Protein AF-A0A3S9Z8Z2-F1 (afdb_monomer_lite)

Secondary structure (DSSP, 8-state):
---PPP---HHHHHHHHHHHHHHHTS-HHHHHHHHHHIIIIIIHHHHHHHTTT---HHHHHHHHHHHHHHHHHHHHHHHTT--GGG--HHHHHHHHHH-GGGHHHHHHHHHHHHHTTSSS------------S-PPPHHHHHHHHHHHHH-TTS-HHHHHHHHHHHHH---HHHHTT--SS-EEE-SS-EEEEETTEEEEEPHHHHHHHHHHHT--

Structure (mmCIF, N/CA/C/O backbone):
data_AF-A0A3S9Z8Z2-F1
#
_entry.id   AF-A0A3S9Z8Z2-F1
#
loop_
_atom_site.group_PDB
_atom_site.id
_atom_site.type_symbol
_atom_site.label_atom_id
_atom_site.label_alt_id
_atom_site.label_comp_id
_atom_site.label_asym_id
_atom_site.label_entity_id
_atom_site.label_seq_id
_atom_site.pdbx_PDB_ins_code
_atom_site.Cartn_x
_atom_site.Cartn_y
_atom_site.Cartn_z
_atom_site.occupancy
_atom_site.B_iso_or_equiv
_atom_site.auth_seq_id
_atom_site.auth_comp_id
_atom_site.auth_asym_id
_atom_site.auth_atom_id
_atom_site.pdbx_PDB_model_num
ATOM 1 N N . MET A 1 1 ? 28.628 30.873 3.544 1.00 34.56 1 MET A N 1
ATOM 2 C CA . MET A 1 1 ? 28.281 29.618 4.247 1.00 34.56 1 MET A CA 1
ATOM 3 C C . MET A 1 1 ? 26.787 29.394 4.070 1.00 34.56 1 MET A C 1
ATOM 5 O O . MET A 1 1 ? 25.991 29.965 4.799 1.00 34.56 1 MET A O 1
ATOM 9 N N . THR A 1 2 ? 26.397 28.685 3.013 1.00 41.44 2 THR A N 1
ATOM 10 C CA . THR A 1 2 ? 24.996 28.356 2.720 1.00 41.44 2 THR A CA 1
ATOM 11 C C . THR A 1 2 ? 24.503 27.341 3.743 1.00 41.44 2 THR A C 1
ATOM 13 O O . THR A 1 2 ? 24.963 26.202 3.752 1.00 41.44 2 THR A O 1
ATOM 16 N N . GLY A 1 3 ? 23.599 27.771 4.625 1.00 44.62 3 GLY A N 1
ATOM 17 C CA . GLY A 1 3 ? 22.872 26.883 5.525 1.00 44.62 3 GLY A CA 1
ATOM 18 C C . GLY A 1 3 ? 22.023 25.928 4.699 1.00 44.62 3 GLY A C 1
ATOM 19 O O . GLY A 1 3 ? 20.945 26.296 4.238 1.00 44.62 3 GLY A O 1
ATOM 20 N N . ALA A 1 4 ? 22.542 24.724 4.463 1.00 47.94 4 ALA A N 1
ATOM 21 C CA . ALA A 1 4 ? 21.764 23.637 3.900 1.00 47.94 4 ALA A CA 1
ATOM 22 C C . ALA A 1 4 ? 20.576 23.404 4.838 1.00 47.94 4 ALA A C 1
ATOM 24 O O . ALA A 1 4 ? 20.769 23.096 6.017 1.00 47.94 4 ALA A O 1
ATOM 25 N N . LEU A 1 5 ? 19.355 23.618 4.335 1.00 51.34 5 LEU A N 1
ATOM 26 C CA . LEU A 1 5 ? 18.146 23.204 5.038 1.00 51.34 5 LEU A CA 1
ATOM 27 C C . LEU A 1 5 ? 18.354 21.740 5.465 1.00 51.34 5 LEU A C 1
ATOM 29 O O . LEU A 1 5 ? 18.754 20.940 4.613 1.00 51.34 5 LEU A O 1
ATOM 33 N N . PRO A 1 6 ? 18.111 21.368 6.736 1.00 52.38 6 PRO A N 1
ATOM 34 C CA . PRO A 1 6 ? 18.144 19.964 7.123 1.00 52.38 6 PRO A CA 1
ATOM 35 C C . PRO A 1 6 ? 17.220 19.189 6.185 1.00 52.38 6 PRO A C 1
ATOM 37 O O . PRO A 1 6 ? 16.159 19.703 5.822 1.00 52.38 6 PRO A O 1
ATOM 40 N N . GLU A 1 7 ? 17.651 17.998 5.764 1.00 55.31 7 GLU A N 1
ATOM 41 C CA . GLU A 1 7 ? 16.960 17.152 4.791 1.00 55.31 7 GLU A CA 1
ATOM 42 C C . GLU A 1 7 ? 15.501 16.951 5.222 1.00 55.31 7 GLU A C 1
ATOM 44 O O . GLU A 1 7 ? 15.158 16.114 6.059 1.00 55.31 7 GLU A O 1
ATOM 49 N N . ARG A 1 8 ? 14.613 17.800 4.705 1.00 57.56 8 ARG A N 1
ATOM 50 C CA . ARG A 1 8 ? 13.206 17.767 5.063 1.00 57.56 8 ARG A CA 1
ATOM 51 C C . ARG A 1 8 ? 12.648 16.566 4.332 1.00 57.56 8 ARG A C 1
ATOM 53 O O . ARG A 1 8 ? 12.496 16.604 3.117 1.00 57.56 8 ARG A O 1
ATOM 60 N N . HIS A 1 9 ? 12.354 15.491 5.057 1.00 72.88 9 HIS A N 1
ATOM 61 C CA . HIS A 1 9 ? 11.717 14.306 4.487 1.00 72.88 9 HIS A CA 1
ATOM 62 C C . HIS A 1 9 ? 10.289 14.654 4.029 1.00 72.88 9 HIS A C 1
ATOM 64 O O . HIS A 1 9 ? 9.307 14.373 4.718 1.00 72.88 9 HIS A O 1
ATOM 70 N N . GLU A 1 10 ? 10.160 15.301 2.867 1.00 82.50 10 GLU A N 1
ATOM 71 C CA . GLU A 1 10 ? 8.911 15.883 2.364 1.00 82.50 10 GLU A CA 1
ATOM 72 C C . GLU A 1 10 ? 7.784 14.855 2.304 1.00 82.50 10 GLU A C 1
ATOM 74 O O . GLU A 1 10 ? 6.639 15.144 2.652 1.00 82.50 10 GLU A O 1
ATOM 79 N N . THR A 1 11 ? 8.120 13.627 1.914 1.00 83.88 11 THR A N 1
ATOM 80 C CA . THR A 1 11 ? 7.194 12.498 1.853 1.00 83.88 11 THR A CA 1
ATOM 81 C C . THR A 1 11 ? 6.562 12.196 3.215 1.00 83.88 11 THR A C 1
ATOM 83 O O . THR A 1 11 ? 5.360 11.936 3.286 1.00 83.88 11 THR A O 1
ATOM 86 N N . PHE A 1 12 ? 7.338 12.285 4.299 1.00 89.25 12 PHE A N 1
ATOM 87 C CA . PHE A 1 12 ? 6.848 12.069 5.660 1.00 89.25 12 PHE A CA 1
ATOM 88 C C . PHE A 1 12 ? 6.011 13.259 6.145 1.00 89.25 12 PHE A C 1
ATOM 90 O O . PHE A 1 12 ? 4.899 13.061 6.626 1.00 89.25 12 PHE A O 1
ATOM 97 N N . ALA A 1 13 ? 6.472 14.492 5.918 1.00 89.19 13 ALA A N 1
ATOM 98 C CA . ALA A 1 13 ? 5.710 15.691 6.280 1.00 89.19 13 ALA A CA 1
ATOM 99 C C . ALA A 1 13 ? 4.331 15.733 5.584 1.00 89.19 13 ALA A C 1
ATOM 101 O O . ALA A 1 13 ? 3.313 16.045 6.202 1.00 89.19 13 ALA A O 1
ATOM 102 N N . ARG A 1 14 ? 4.268 15.340 4.303 1.00 91.12 14 ARG A N 1
ATOM 103 C CA . ARG A 1 14 ? 3.010 15.196 3.546 1.00 91.12 14 ARG A CA 1
ATOM 104 C C . ARG A 1 14 ? 2.128 14.053 4.053 1.00 91.12 14 ARG A C 1
ATOM 106 O O . ARG A 1 14 ? 0.922 14.065 3.806 1.00 91.12 14 ARG A O 1
ATOM 113 N N . LEU A 1 15 ? 2.701 13.027 4.680 1.00 92.94 15 LEU A N 1
ATOM 114 C CA . LEU A 1 15 ? 1.937 11.962 5.329 1.00 92.94 15 LEU A CA 1
ATOM 115 C C . LEU A 1 15 ? 1.322 12.465 6.639 1.00 92.94 15 LEU A C 1
ATOM 117 O O . LEU A 1 15 ? 0.133 12.241 6.840 1.00 92.94 15 LEU A O 1
ATOM 121 N N . GLU A 1 16 ? 2.093 13.160 7.481 1.00 93.19 16 GLU A N 1
ATOM 122 C CA . GLU A 1 16 ? 1.610 13.725 8.750 1.00 93.19 16 GLU A CA 1
ATOM 123 C C . GLU A 1 16 ? 0.468 14.721 8.527 1.00 93.19 16 GLU A C 1
ATOM 125 O O . GLU A 1 16 ? -0.592 14.581 9.138 1.00 93.19 16 GLU A O 1
ATOM 130 N N . LEU A 1 17 ? 0.638 15.669 7.597 1.00 94.69 17 LEU A N 1
ATOM 131 C CA . LEU A 1 17 ? -0.401 16.654 7.284 1.00 94.69 17 LEU A CA 1
ATOM 132 C C . LEU A 1 17 ? -1.685 15.985 6.778 1.00 94.69 17 LEU A C 1
ATOM 134 O O . LEU A 1 17 ? -2.783 16.312 7.222 1.00 94.69 17 LEU A O 1
ATOM 138 N N . TRP A 1 18 ? -1.543 15.016 5.869 1.00 96.56 18 TRP A N 1
ATOM 139 C CA . TRP A 1 18 ? -2.680 14.264 5.347 1.00 96.56 18 TRP A CA 1
ATOM 140 C C . TRP A 1 18 ? -3.388 13.458 6.442 1.00 96.56 18 TRP A C 1
ATOM 142 O O . TRP A 1 18 ? -4.617 13.437 6.478 1.00 96.56 18 TRP A O 1
ATOM 152 N N . ALA A 1 19 ? -2.634 12.795 7.325 1.00 95.62 19 ALA A N 1
ATOM 153 C CA . ALA A 1 19 ? -3.205 11.987 8.396 1.00 95.62 19 ALA A CA 1
ATOM 154 C C . ALA A 1 19 ? -4.001 12.869 9.357 1.00 95.62 19 ALA A C 1
ATOM 156 O O . ALA A 1 19 ? -5.148 12.551 9.645 1.00 95.62 19 ALA A O 1
ATOM 157 N N . ARG A 1 20 ? -3.441 14.013 9.764 1.00 95.75 20 ARG A N 1
ATOM 158 C CA . ARG A 1 20 ? -4.127 14.979 10.625 1.00 95.75 20 ARG A CA 1
ATOM 159 C C . ARG A 1 20 ? -5.456 15.440 10.025 1.00 95.75 20 ARG A C 1
ATOM 161 O O . ARG A 1 20 ? -6.489 15.249 10.654 1.00 95.75 20 ARG A O 1
ATOM 168 N N . ALA A 1 21 ? -5.440 15.940 8.788 1.00 96.56 21 ALA A N 1
ATOM 169 C CA . ALA A 1 21 ? -6.658 16.389 8.111 1.00 96.56 21 ALA A CA 1
ATOM 170 C C . ALA A 1 21 ? -7.692 15.258 7.950 1.00 96.56 21 ALA A C 1
ATOM 172 O O . ALA A 1 21 ? -8.891 15.479 8.077 1.00 96.56 21 ALA A O 1
ATOM 173 N N . THR A 1 22 ? -7.230 14.027 7.698 1.00 96.56 22 THR A N 1
ATOM 174 C CA . THR A 1 22 ? -8.115 12.859 7.582 1.00 96.56 22 THR A CA 1
ATOM 175 C C . THR A 1 22 ? -8.779 12.526 8.918 1.00 96.56 22 THR A C 1
ATOM 177 O O . THR A 1 22 ? -9.970 12.252 8.935 1.00 96.56 22 THR A O 1
ATOM 180 N N . LEU A 1 23 ? -8.032 12.548 10.026 1.00 95.25 23 LEU A N 1
ATOM 181 C CA . LEU A 1 23 ? -8.542 12.218 11.362 1.00 95.25 23 LEU A CA 1
ATOM 182 C C . LEU A 1 23 ? -9.478 13.296 11.923 1.00 95.25 23 LEU A C 1
ATOM 184 O O . LEU A 1 23 ? -10.441 12.958 12.609 1.00 95.25 23 LEU A O 1
ATOM 188 N N . GLU A 1 24 ? -9.208 14.569 11.621 1.00 96.06 2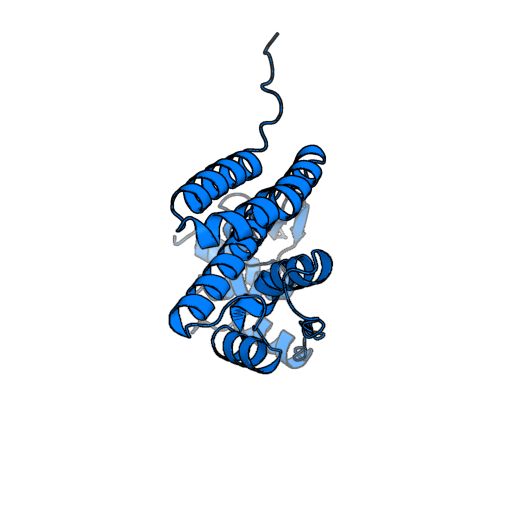4 GLU A N 1
ATOM 189 C CA . GLU A 1 24 ? -10.059 15.709 11.995 1.00 96.06 24 GLU A CA 1
ATOM 190 C C . GLU A 1 24 ? -11.431 15.657 11.299 1.00 96.06 24 GLU A C 1
ATOM 192 O O . GLU A 1 24 ? -12.419 16.122 11.859 1.00 96.06 24 GLU A O 1
ATOM 197 N N . ALA A 1 25 ? -11.513 15.051 10.110 1.00 96.25 25 ALA A N 1
ATOM 198 C CA . ALA A 1 25 ? -12.758 14.900 9.356 1.00 96.25 25 ALA A CA 1
ATOM 199 C C . ALA A 1 25 ? -13.610 13.681 9.769 1.00 96.25 25 ALA A C 1
ATOM 201 O O . ALA A 1 25 ? -14.713 13.508 9.248 1.00 96.25 25 ALA A O 1
ATOM 202 N N . LEU A 1 26 ? -13.114 12.808 10.655 1.00 96.19 26 LEU A N 1
ATOM 203 C CA . LEU A 1 26 ? -13.838 11.601 11.064 1.00 96.19 26 LEU A CA 1
ATOM 204 C C . LEU A 1 26 ? -14.894 11.890 12.139 1.00 96.19 26 LEU A C 1
ATOM 206 O O . LEU A 1 26 ? -14.669 12.729 13.015 1.00 96.19 26 LEU A O 1
ATOM 210 N N . PRO A 1 27 ? -15.996 11.115 12.167 1.00 95.88 27 PRO A N 1
ATOM 211 C CA . PRO A 1 27 ? -16.912 11.108 13.300 1.00 95.88 27 PRO A CA 1
ATOM 212 C C . PRO A 1 27 ? -16.177 10.842 14.629 1.00 95.88 27 PRO A C 1
ATOM 214 O O . PRO A 1 27 ? -15.243 10.028 14.653 1.00 95.88 27 PRO A O 1
ATOM 217 N N . PRO A 1 28 ? -16.591 11.458 15.756 1.00 94.88 28 PRO A N 1
ATOM 218 C CA . PRO A 1 28 ? -15.865 11.358 17.025 1.00 94.88 28 PRO A CA 1
ATOM 219 C C . PRO A 1 28 ? -15.622 9.924 17.513 1.00 94.88 28 PRO A C 1
ATOM 221 O O . PRO A 1 28 ? -14.544 9.623 18.035 1.00 94.88 28 PRO A O 1
ATOM 224 N N . HIS A 1 29 ? -16.591 9.019 17.326 1.00 93.06 29 HIS A N 1
ATOM 225 C CA . HIS A 1 29 ? -16.468 7.621 17.753 1.00 93.06 29 HIS A CA 1
ATOM 226 C C . HIS A 1 29 ? -15.407 6.863 16.951 1.00 93.06 29 HIS A C 1
ATOM 228 O O . HIS A 1 29 ? -14.632 6.107 17.535 1.00 93.06 29 HIS A O 1
ATOM 234 N N . GLN A 1 30 ? -15.299 7.121 15.645 1.00 94.75 30 GLN A N 1
ATOM 235 C CA . GLN A 1 30 ? -14.252 6.539 14.807 1.00 94.75 30 GLN A CA 1
ATOM 236 C C . GLN A 1 30 ? -12.892 7.188 15.071 1.00 94.75 30 GLN A C 1
ATOM 238 O O . GLN A 1 30 ? -11.891 6.487 15.228 1.00 94.75 30 GLN A O 1
ATOM 243 N N . SER A 1 31 ? -12.841 8.520 15.175 1.00 95.12 31 SER A N 1
ATOM 244 C CA . SER A 1 31 ? -11.598 9.264 15.409 1.00 95.12 31 SER A CA 1
ATOM 245 C C . SER A 1 31 ? -10.897 8.813 16.696 1.00 95.12 31 SER A C 1
ATOM 247 O O . SER A 1 31 ? -9.675 8.647 16.714 1.00 95.12 31 SER A O 1
ATOM 249 N N . ARG A 1 32 ? -11.662 8.485 17.747 1.00 94.12 32 ARG A N 1
ATOM 250 C CA . ARG A 1 32 ? -11.138 7.946 19.015 1.00 94.12 32 ARG A CA 1
ATOM 251 C C . ARG A 1 32 ? -10.406 6.606 18.864 1.00 94.12 32 ARG A C 1
ATOM 253 O O . ARG A 1 32 ? -9.546 6.291 19.685 1.00 94.12 32 ARG A O 1
ATOM 260 N N . ILE A 1 33 ? -10.724 5.830 17.830 1.00 94.31 33 ILE A N 1
ATOM 261 C CA . ILE A 1 33 ? -10.123 4.517 17.553 1.00 94.31 33 ILE A CA 1
ATOM 262 C C . ILE A 1 33 ? -8.991 4.650 16.529 1.00 94.31 33 ILE A C 1
ATOM 264 O O . ILE A 1 33 ? -7.906 4.097 16.723 1.00 94.31 33 ILE A O 1
ATOM 268 N N . VAL A 1 34 ? -9.218 5.405 15.449 1.00 96.00 34 VAL A N 1
ATOM 269 C CA . VAL A 1 34 ? -8.252 5.543 14.349 1.00 96.00 34 VAL A CA 1
ATOM 270 C C . VAL A 1 34 ? -7.080 6.441 14.737 1.00 96.00 34 VAL A C 1
ATOM 272 O O . VAL A 1 34 ? -5.958 6.142 14.334 1.00 96.00 34 VAL A O 1
ATOM 275 N N . SER A 1 35 ? -7.277 7.488 15.547 1.00 95.44 35 SER A N 1
ATOM 276 C CA . SER A 1 35 ? -6.191 8.417 15.905 1.00 95.44 35 SER A CA 1
ATOM 277 C C . SER A 1 35 ? -5.048 7.728 16.664 1.00 95.44 35 SER A C 1
ATOM 279 O O . SER A 1 35 ? -3.910 7.806 16.195 1.00 95.44 35 SER A O 1
ATOM 281 N N . PRO A 1 36 ? -5.292 6.940 17.736 1.00 95.00 36 PRO A N 1
ATOM 282 C CA . PRO A 1 36 ? -4.217 6.208 18.412 1.00 95.00 36 PRO A CA 1
ATOM 283 C C . PRO A 1 36 ? -3.511 5.185 17.511 1.00 95.00 36 PRO A C 1
ATOM 285 O O . PRO A 1 36 ? -2.305 4.959 17.644 1.00 95.00 36 PRO A O 1
ATOM 288 N N . PHE A 1 37 ? -4.241 4.557 16.585 1.00 94.94 37 PHE A N 1
ATOM 289 C CA . PHE A 1 37 ? -3.649 3.665 15.589 1.00 94.94 37 PHE A CA 1
ATOM 290 C C . PHE A 1 37 ? -2.738 4.435 14.624 1.00 94.94 37 PHE A C 1
ATOM 292 O O . PHE A 1 37 ? -1.571 4.077 14.446 1.00 94.94 37 PHE A O 1
ATOM 299 N N . ALA A 1 38 ? -3.249 5.510 14.029 1.00 95.25 38 ALA A N 1
ATOM 300 C CA . ALA A 1 38 ? -2.520 6.336 13.082 1.00 95.25 38 ALA A CA 1
ATOM 301 C C . ALA A 1 38 ? -1.258 6.920 13.725 1.00 95.25 38 ALA A C 1
ATOM 303 O O . ALA A 1 38 ? -0.166 6.734 13.195 1.00 95.25 38 ALA A O 1
ATOM 304 N N . GLU A 1 39 ? -1.368 7.543 14.895 1.00 93.62 39 GLU A N 1
ATOM 305 C CA . GLU A 1 39 ? -0.240 8.185 15.568 1.00 93.62 39 GLU A CA 1
ATOM 306 C C . GLU A 1 39 ? 0.820 7.177 16.020 1.00 93.62 39 GLU A C 1
ATOM 308 O O . GLU A 1 39 ? 2.006 7.307 15.701 1.00 93.62 39 GLU A O 1
ATOM 313 N N . TRP A 1 40 ? 0.413 6.154 16.774 1.00 90.75 40 TRP A N 1
ATOM 314 C CA . TRP A 1 40 ? 1.372 5.319 17.497 1.00 90.75 40 TRP A CA 1
ATOM 315 C C . TRP A 1 40 ? 1.870 4.123 16.699 1.00 90.75 40 TRP A C 1
ATOM 317 O O . TRP A 1 40 ? 2.921 3.577 17.041 1.00 90.75 40 TRP A O 1
ATOM 327 N N . HIS A 1 41 ? 1.132 3.697 15.672 1.00 89.25 41 HIS A N 1
ATOM 328 C CA . HIS A 1 41 ? 1.535 2.591 14.809 1.00 89.25 41 HIS A CA 1
ATOM 329 C C . HIS A 1 41 ? 2.049 3.091 13.460 1.00 89.25 41 HIS A C 1
ATOM 331 O O . HIS A 1 41 ? 3.163 2.756 13.072 1.00 89.25 41 HIS A O 1
ATOM 337 N N . VAL A 1 42 ? 1.282 3.927 12.757 1.00 91.62 42 VAL A N 1
ATOM 338 C CA . VAL A 1 42 ? 1.623 4.315 11.381 1.00 91.62 42 VAL A CA 1
ATOM 339 C C . VAL A 1 42 ? 2.648 5.452 11.350 1.00 91.62 42 VAL A C 1
ATOM 341 O O . VAL A 1 42 ? 3.720 5.301 10.763 1.00 91.62 42 VAL A O 1
ATOM 344 N N . ILE A 1 43 ? 2.354 6.580 12.001 1.00 93.25 43 ILE A N 1
ATOM 345 C CA . ILE A 1 43 ? 3.194 7.784 11.980 1.00 93.25 43 ILE A CA 1
ATOM 346 C C . ILE A 1 43 ? 4.493 7.559 12.752 1.00 93.25 43 ILE A C 1
ATOM 348 O O . ILE A 1 43 ? 5.561 7.891 12.241 1.00 93.25 43 ILE A O 1
ATOM 352 N N . LYS A 1 44 ? 4.444 6.925 13.929 1.00 89.75 44 LYS A N 1
ATOM 353 C CA . LYS A 1 44 ? 5.649 6.588 14.703 1.00 89.75 44 LYS A CA 1
ATOM 354 C C . LYS A 1 44 ? 6.647 5.733 13.912 1.00 89.75 44 LYS A C 1
ATOM 356 O O . LYS A 1 44 ? 7.843 6.031 13.905 1.00 89.75 44 LYS A O 1
ATOM 361 N N . ASP A 1 45 ? 6.175 4.693 13.224 1.00 87.44 45 ASP A N 1
ATOM 362 C CA . ASP A 1 45 ? 7.046 3.837 12.412 1.00 87.44 45 ASP A CA 1
ATOM 363 C C . ASP A 1 45 ? 7.514 4.543 11.133 1.00 87.44 45 ASP A C 1
ATOM 365 O O . ASP A 1 45 ? 8.632 4.312 10.667 1.00 87.44 45 ASP A O 1
ATOM 369 N N . ALA A 1 46 ? 6.683 5.416 10.557 1.00 89.44 46 ALA A N 1
ATOM 370 C CA . ALA A 1 46 ? 7.063 6.248 9.422 1.00 89.44 46 ALA A CA 1
ATOM 371 C C . ALA A 1 46 ? 8.171 7.245 9.792 1.00 89.44 46 ALA A C 1
ATOM 373 O O . ALA A 1 46 ? 9.153 7.332 9.058 1.00 89.44 46 ALA A O 1
ATOM 374 N N . ARG A 1 47 ? 8.067 7.903 10.954 1.00 89.69 47 ARG A N 1
ATOM 375 C CA . ARG A 1 47 ? 9.073 8.833 11.485 1.00 89.69 47 ARG A CA 1
ATOM 376 C C . ARG A 1 47 ? 10.427 8.151 11.640 1.00 89.69 47 ARG A C 1
ATOM 378 O O . ARG A 1 47 ? 11.407 8.596 11.057 1.00 89.69 47 ARG A O 1
ATOM 385 N N . ARG A 1 48 ? 10.452 6.986 12.299 1.00 87.69 48 ARG A N 1
ATOM 386 C CA . ARG A 1 48 ? 11.676 6.183 12.468 1.00 87.69 48 ARG A CA 1
ATOM 387 C C . ARG A 1 48 ? 12.321 5.791 11.133 1.00 87.69 48 ARG A C 1
ATOM 389 O O . ARG A 1 48 ? 13.539 5.660 11.044 1.00 87.69 48 ARG A O 1
ATOM 396 N N . ARG A 1 49 ? 11.521 5.522 10.094 1.00 84.56 49 ARG A N 1
ATOM 397 C CA . ARG A 1 49 ? 12.040 5.209 8.750 1.00 84.56 49 ARG A CA 1
ATOM 398 C C . ARG A 1 49 ? 12.545 6.454 8.027 1.00 84.56 49 ARG A C 1
ATOM 400 O O . ARG A 1 49 ? 13.538 6.348 7.313 1.00 84.56 49 ARG A O 1
ATOM 407 N N . ALA A 1 50 ? 11.874 7.589 8.207 1.00 86.19 50 ALA A N 1
ATOM 408 C CA . ALA A 1 50 ? 12.278 8.871 7.646 1.00 86.19 50 ALA A CA 1
ATOM 409 C C . ALA A 1 50 ? 13.641 9.293 8.201 1.00 86.19 50 ALA A C 1
ATOM 411 O O . ALA A 1 50 ? 14.553 9.457 7.409 1.00 86.19 50 ALA A O 1
ATOM 412 N N . GLU A 1 51 ? 13.824 9.268 9.525 1.00 85.69 51 GLU A N 1
ATOM 413 C CA . GLU A 1 51 ? 15.098 9.569 10.212 1.00 85.69 51 GLU A CA 1
ATOM 414 C C . GLU A 1 51 ? 16.293 8.728 9.723 1.00 85.69 51 GLU A C 1
ATOM 416 O O . GLU A 1 51 ? 17.444 9.099 9.919 1.00 85.69 51 GLU A O 1
ATOM 421 N N . ARG A 1 52 ? 16.039 7.576 9.089 1.00 83.69 52 ARG A N 1
ATOM 422 C CA . ARG A 1 52 ? 17.066 6.692 8.511 1.00 83.69 52 ARG A CA 1
ATOM 423 C C . ARG A 1 52 ? 17.258 6.884 7.001 1.00 83.69 52 ARG A C 1
ATOM 425 O O . ARG A 1 52 ? 17.890 6.035 6.377 1.00 83.69 52 ARG A O 1
ATOM 432 N N . GLY A 1 53 ? 16.639 7.899 6.397 1.00 76.44 53 GLY A N 1
ATOM 433 C CA . GLY A 1 53 ? 16.646 8.149 4.951 1.00 76.44 53 GLY A CA 1
ATOM 434 C C . GLY A 1 53 ? 15.850 7.128 4.123 1.00 76.44 53 GLY A C 1
ATOM 435 O O . GLY A 1 53 ? 16.046 7.006 2.920 1.00 76.44 53 GLY A O 1
ATOM 436 N N . ARG A 1 54 ? 14.959 6.337 4.742 1.00 73.50 54 ARG A N 1
ATOM 437 C CA . ARG A 1 54 ? 14.289 5.176 4.110 1.00 73.50 54 ARG A CA 1
ATOM 438 C C . ARG A 1 54 ? 12.781 5.360 3.922 1.00 73.50 54 ARG A C 1
ATOM 440 O O . ARG A 1 54 ? 12.038 4.376 3.880 1.00 73.50 54 ARG A O 1
ATOM 447 N N . HIS A 1 55 ? 12.293 6.599 3.838 1.00 79.88 55 HIS A N 1
ATOM 448 C CA . HIS A 1 55 ? 10.865 6.871 3.653 1.00 79.88 55 HIS A CA 1
ATOM 449 C C . HIS A 1 55 ? 10.519 7.240 2.206 1.00 79.88 55 HIS A C 1
ATOM 451 O O . HIS A 1 55 ? 10.494 8.404 1.814 1.00 79.88 55 HIS A O 1
ATOM 457 N N . THR A 1 56 ? 10.239 6.207 1.413 1.00 84.00 56 THR A N 1
ATOM 458 C CA . THR A 1 56 ? 9.898 6.327 -0.008 1.00 84.00 56 THR A CA 1
ATOM 459 C C . THR A 1 56 ? 8.430 6.709 -0.228 1.00 84.00 56 THR A C 1
ATOM 461 O O . THR A 1 56 ? 7.579 6.523 0.647 1.00 84.00 56 THR A O 1
ATOM 464 N N . LEU A 1 57 ? 8.096 7.170 -1.441 1.00 83.44 57 LEU A N 1
ATOM 465 C CA . LEU A 1 57 ? 6.707 7.427 -1.854 1.00 83.44 57 LEU A CA 1
ATOM 466 C C . LEU A 1 57 ? 5.812 6.186 -1.702 1.00 83.44 57 LEU A C 1
ATOM 468 O O . LEU A 1 57 ? 4.668 6.294 -1.259 1.00 83.44 57 LEU A O 1
ATOM 472 N N . GLY A 1 58 ? 6.345 4.997 -2.008 1.00 82.25 58 GLY A N 1
ATOM 473 C CA . GLY A 1 58 ? 5.642 3.727 -1.816 1.00 82.25 58 GLY A CA 1
ATOM 474 C C . GLY A 1 58 ? 5.323 3.446 -0.344 1.00 82.25 58 GLY A C 1
ATOM 475 O O 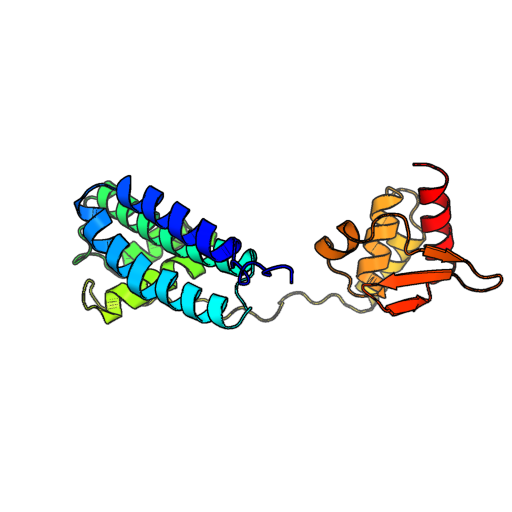. GLY A 1 58 ? 4.211 3.024 -0.027 1.00 82.25 58 GLY A O 1
ATOM 476 N N . ALA A 1 59 ? 6.252 3.752 0.567 1.00 85.88 59 ALA A N 1
ATOM 477 C CA . ALA A 1 59 ? 6.022 3.621 2.004 1.00 85.88 59 ALA A CA 1
ATOM 478 C C . ALA A 1 59 ? 4.944 4.599 2.504 1.00 85.88 59 ALA A C 1
ATOM 480 O O . ALA A 1 59 ? 4.063 4.199 3.264 1.00 85.88 59 ALA A O 1
ATOM 481 N N . ALA A 1 60 ? 4.956 5.855 2.043 1.00 88.94 60 ALA A N 1
ATOM 482 C CA . ALA A 1 60 ? 3.888 6.805 2.360 1.00 88.94 60 ALA A CA 1
ATOM 483 C C . ALA A 1 60 ? 2.529 6.346 1.824 1.00 88.94 60 ALA A C 1
ATOM 485 O O . ALA A 1 60 ? 1.538 6.412 2.549 1.00 88.94 60 ALA A O 1
ATOM 486 N N . LYS A 1 61 ? 2.470 5.830 0.590 1.00 90.69 61 LYS A N 1
ATOM 487 C CA . LYS A 1 61 ? 1.240 5.258 0.029 1.00 90.69 61 LYS A CA 1
ATOM 488 C C . LYS A 1 61 ? 0.711 4.110 0.892 1.00 90.69 61 LYS A C 1
ATOM 490 O O . LYS A 1 61 ? -0.462 4.140 1.252 1.00 90.69 61 LYS A O 1
ATOM 495 N N . ALA A 1 62 ? 1.566 3.160 1.272 1.00 89.19 62 ALA A N 1
ATOM 496 C CA . ALA A 1 62 ? 1.181 2.045 2.135 1.00 89.19 62 ALA A CA 1
ATOM 497 C C . ALA A 1 62 ? 0.655 2.523 3.501 1.00 89.19 62 ALA A C 1
ATOM 499 O O . ALA A 1 62 ? -0.369 2.038 3.974 1.00 89.19 62 ALA A O 1
ATOM 500 N N . ASN A 1 63 ? 1.292 3.531 4.103 1.00 93.06 63 ASN A N 1
ATOM 501 C CA . ASN A 1 63 ? 0.831 4.130 5.357 1.00 93.06 63 ASN A CA 1
ATOM 502 C C . ASN A 1 63 ? -0.555 4.781 5.226 1.00 93.06 63 ASN A C 1
ATOM 504 O O . ASN A 1 63 ? -1.406 4.591 6.095 1.00 93.06 63 ASN A O 1
ATOM 508 N N . ARG A 1 64 ? -0.811 5.508 4.129 1.00 95.94 64 ARG A N 1
ATOM 509 C CA . ARG A 1 64 ? -2.145 6.062 3.841 1.00 95.94 64 ARG A CA 1
ATOM 510 C C . ARG A 1 64 ? -3.177 4.961 3.627 1.00 95.94 64 ARG A C 1
ATOM 512 O O . ARG A 1 64 ? -4.293 5.072 4.124 1.00 95.94 64 ARG A O 1
ATOM 519 N N . ASP A 1 65 ? -2.810 3.907 2.902 1.00 95.19 65 ASP A N 1
ATOM 520 C CA . ASP A 1 65 ? -3.690 2.769 2.642 1.00 95.19 65 ASP A CA 1
ATOM 521 C C . ASP A 1 65 ? -4.045 2.021 3.942 1.00 95.19 65 ASP A C 1
ATOM 523 O O . ASP A 1 65 ? -5.203 1.643 4.097 1.00 95.19 65 ASP A O 1
ATOM 527 N N . ASN A 1 66 ? -3.126 1.904 4.911 1.00 94.81 66 ASN A N 1
ATOM 528 C CA . ASN A 1 66 ? -3.418 1.354 6.245 1.00 94.81 66 ASN A CA 1
ATOM 529 C C . ASN A 1 66 ? -4.472 2.183 6.999 1.00 94.81 66 ASN A C 1
ATOM 531 O O . ASN A 1 66 ? -5.440 1.627 7.512 1.00 94.81 66 ASN A O 1
ATOM 535 N N . ILE A 1 67 ? -4.304 3.511 7.055 1.00 96.81 67 ILE A N 1
ATOM 536 C CA . ILE A 1 67 ? -5.253 4.408 7.741 1.00 96.81 67 ILE A CA 1
ATOM 537 C C . ILE A 1 67 ? -6.620 4.372 7.046 1.00 96.81 67 ILE A C 1
ATOM 539 O O . ILE A 1 67 ? -7.648 4.244 7.703 1.00 96.81 67 ILE A O 1
ATOM 543 N N . ARG A 1 68 ? -6.646 4.408 5.709 1.00 97.25 68 ARG A N 1
ATOM 544 C CA . ARG A 1 68 ? -7.891 4.301 4.933 1.00 97.25 68 ARG A CA 1
ATOM 545 C C . ARG A 1 68 ? -8.596 2.967 5.139 1.00 97.25 68 ARG A C 1
ATOM 547 O O . ARG A 1 68 ? -9.813 2.957 5.253 1.00 97.25 68 ARG A O 1
ATOM 554 N N . ALA A 1 69 ? -7.861 1.856 5.181 1.00 96.06 69 ALA A N 1
ATOM 555 C CA . ALA A 1 69 ? -8.450 0.543 5.419 1.00 96.06 69 ALA A CA 1
ATOM 556 C C . ALA A 1 69 ? -9.097 0.453 6.810 1.00 96.06 69 ALA A C 1
ATOM 558 O O . ALA A 1 69 ? -10.180 -0.107 6.925 1.00 96.06 69 ALA A O 1
ATOM 559 N N . ALA A 1 70 ? -8.481 1.056 7.834 1.00 96.56 70 ALA A N 1
ATOM 560 C CA . ALA A 1 70 ? -9.080 1.158 9.165 1.00 96.56 70 ALA A CA 1
ATOM 561 C C . ALA A 1 70 ? -10.406 1.935 9.137 1.00 96.56 70 ALA A C 1
ATOM 563 O O . ALA A 1 70 ? -11.415 1.444 9.631 1.00 96.56 70 ALA A O 1
ATOM 564 N N . ILE A 1 71 ? -10.420 3.108 8.495 1.00 97.44 71 ILE A N 1
ATOM 565 C CA . ILE A 1 71 ? -11.629 3.936 8.346 1.00 97.44 71 ILE A CA 1
ATOM 566 C C . ILE A 1 71 ? -12.7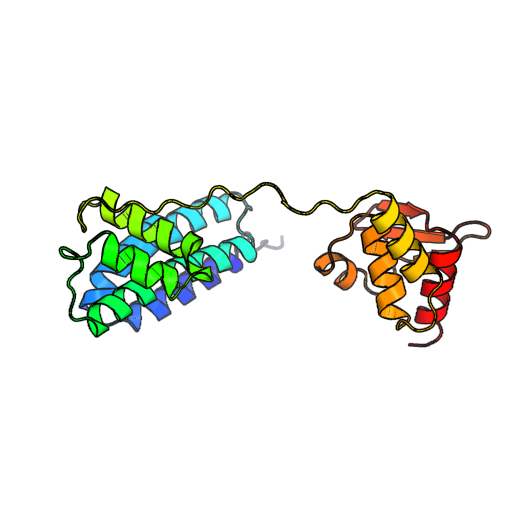23 3.180 7.580 1.00 97.44 71 ILE A C 1
ATOM 568 O O . ILE A 1 71 ? -13.874 3.176 7.995 1.00 97.44 71 ILE A O 1
ATOM 572 N N . LEU A 1 72 ? -12.370 2.506 6.482 1.00 97.19 72 LEU A N 1
ATOM 573 C CA . LEU A 1 72 ? -13.324 1.730 5.684 1.00 97.19 72 LEU A CA 1
ATOM 574 C C . LEU A 1 72 ? -13.941 0.569 6.469 1.00 97.19 72 LEU A C 1
ATOM 576 O O . LEU A 1 72 ? -15.127 0.304 6.303 1.00 97.19 72 LEU A O 1
ATOM 580 N N . LEU A 1 73 ? -13.163 -0.107 7.319 1.00 96.25 73 LEU A N 1
ATOM 581 C CA . LEU A 1 73 ? -13.697 -1.147 8.195 1.00 96.25 73 LEU A CA 1
ATOM 582 C C . LEU A 1 73 ? -14.673 -0.557 9.222 1.00 96.25 73 LEU A C 1
ATOM 584 O O . LEU A 1 73 ? -15.763 -1.088 9.386 1.00 96.25 73 LEU A O 1
ATOM 588 N N . LEU A 1 74 ? -14.325 0.560 9.870 1.00 96.06 74 LEU A N 1
ATOM 589 C CA . LEU A 1 74 ? -15.221 1.204 10.839 1.00 96.06 74 LEU A CA 1
ATOM 590 C C . LEU A 1 74 ? -16.507 1.735 10.189 1.00 96.06 74 LEU A C 1
ATOM 592 O O . LEU A 1 74 ? -17.582 1.566 10.750 1.00 96.06 74 LEU A O 1
ATOM 596 N N . ASN A 1 75 ? -16.421 2.300 8.983 1.00 96.69 75 ASN A N 1
ATOM 597 C CA . ASN A 1 75 ? -17.604 2.698 8.216 1.00 96.69 75 ASN A CA 1
ATOM 598 C C . ASN A 1 75 ? -18.506 1.504 7.897 1.00 96.69 75 ASN A C 1
ATOM 600 O O . ASN A 1 75 ? -19.726 1.624 7.947 1.00 96.69 75 ASN A O 1
ATOM 604 N N . TRP A 1 76 ? -17.916 0.359 7.555 1.00 96.62 76 TRP A N 1
ATOM 605 C CA . TRP A 1 76 ? -18.680 -0.853 7.281 1.00 96.62 76 TRP A CA 1
ATOM 606 C C . TRP A 1 76 ? -19.373 -1.386 8.538 1.00 96.62 76 TRP A C 1
ATOM 608 O O . TRP A 1 76 ? -20.534 -1.779 8.457 1.00 96.62 76 TRP A O 1
ATOM 618 N N . LEU A 1 77 ? -18.706 -1.328 9.697 1.00 95.12 77 LEU A N 1
ATOM 619 C CA . LEU A 1 77 ? -19.317 -1.661 10.986 1.00 95.12 77 LEU A CA 1
ATOM 620 C C . LEU A 1 77 ? -20.516 -0.757 11.287 1.00 95.12 77 LEU A C 1
ATOM 622 O O . LEU A 1 77 ? -21.590 -1.267 11.590 1.00 95.12 77 LEU A O 1
ATOM 626 N N . ASP A 1 78 ? -20.370 0.561 11.111 1.00 95.19 78 ASP A N 1
ATOM 627 C CA . ASP A 1 78 ? -21.469 1.515 11.305 1.00 95.19 78 ASP A CA 1
ATOM 628 C C . ASP A 1 78 ? -22.655 1.212 10.367 1.00 95.19 78 ASP A C 1
ATOM 630 O O . ASP A 1 78 ? -23.810 1.243 10.791 1.00 95.19 78 ASP A O 1
ATOM 634 N N . GLN A 1 79 ? -22.382 0.864 9.103 1.00 95.75 79 GLN A N 1
ATOM 635 C CA . GLN A 1 79 ? -23.410 0.489 8.122 1.00 95.75 79 GLN A CA 1
ATOM 636 C C . GLN A 1 79 ? -24.159 -0.796 8.495 1.00 95.75 79 GLN A C 1
ATOM 638 O O . GLN A 1 79 ? -25.351 -0.901 8.213 1.00 95.75 79 GLN A O 1
ATOM 643 N N . HIS A 1 80 ? -23.478 -1.753 9.128 1.00 94.25 80 HIS A N 1
ATOM 644 C CA . HIS A 1 80 ? -24.063 -3.019 9.582 1.00 94.25 80 HIS A CA 1
ATOM 645 C C . HIS A 1 80 ? -24.560 -2.949 11.034 1.00 94.25 80 HIS A C 1
ATOM 647 O O . HIS A 1 80 ? -24.999 -3.959 11.574 1.00 94.25 80 HIS A O 1
ATOM 653 N N . GLN A 1 81 ? -24.514 -1.763 11.658 1.00 93.81 81 GLN A N 1
ATOM 654 C CA . GLN A 1 81 ? -24.892 -1.531 13.057 1.00 93.81 81 GLN A CA 1
ATOM 655 C C . GLN A 1 81 ? -24.138 -2.435 14.047 1.00 93.81 81 GLN A C 1
ATOM 657 O O . GLN A 1 81 ? -24.652 -2.791 15.107 1.00 93.81 81 GLN A O 1
ATOM 662 N N . LEU A 1 82 ? -22.899 -2.786 13.706 1.00 92.62 82 LEU A N 1
ATOM 663 C CA . LEU A 1 82 ? -22.014 -3.593 14.533 1.00 92.62 82 LEU A CA 1
ATOM 664 C C . LEU A 1 82 ? -21.097 -2.691 15.351 1.00 92.62 82 LEU A C 1
ATOM 666 O O . LEU A 1 82 ? -20.539 -1.713 14.851 1.00 92.62 82 LEU A O 1
ATOM 670 N N . ILE A 1 83 ? -20.883 -3.051 16.614 1.00 89.94 83 ILE A N 1
ATOM 671 C CA . ILE A 1 83 ? -19.842 -2.424 17.427 1.00 89.94 83 ILE A CA 1
ATOM 672 C C . ILE A 1 83 ? -18.549 -3.224 17.329 1.00 89.94 83 ILE A C 1
ATOM 674 O O . ILE A 1 83 ? -18.546 -4.439 17.163 1.00 89.94 83 ILE A O 1
ATOM 678 N N . LEU A 1 84 ? -17.421 -2.541 17.504 1.00 88.88 84 LEU A N 1
ATOM 679 C CA . LEU A 1 84 ? -16.098 -3.144 17.352 1.00 88.88 84 LEU A CA 1
ATOM 680 C C . LEU A 1 84 ? -15.850 -4.355 18.278 1.00 88.88 84 LEU A C 1
ATOM 682 O O . LEU A 1 84 ? -15.116 -5.269 17.913 1.00 88.88 84 LEU A O 1
ATOM 686 N N . LEU A 1 85 ? -16.461 -4.373 19.467 1.00 88.12 85 LEU A N 1
ATOM 687 C CA . LEU A 1 85 ? -16.332 -5.477 20.427 1.00 88.12 85 LEU A CA 1
ATOM 688 C C . LEU A 1 85 ? -17.055 -6.759 19.970 1.00 88.12 85 LEU A C 1
ATOM 690 O O . LEU A 1 85 ? -16.661 -7.863 20.361 1.00 88.12 85 LEU A O 1
ATOM 694 N N . ASP A 1 86 ? -18.068 -6.593 19.123 1.00 88.44 86 ASP A N 1
ATOM 695 C CA . ASP A 1 86 ? -18.898 -7.650 18.548 1.00 88.44 86 ASP A CA 1
ATOM 696 C C . ASP A 1 86 ? -18.514 -7.956 17.097 1.00 88.44 86 ASP A C 1
ATOM 698 O O . ASP A 1 86 ? -19.258 -8.621 16.395 1.00 88.44 86 ASP A O 1
ATOM 702 N N . LEU A 1 87 ? -17.351 -7.482 16.637 1.00 91.50 87 LEU A N 1
ATOM 703 C CA . LEU A 1 87 ? -16.790 -7.910 15.362 1.00 91.50 87 LEU A CA 1
ATOM 704 C C . LEU A 1 87 ? -16.270 -9.349 15.503 1.00 91.50 87 LEU A C 1
ATOM 706 O O . LEU A 1 87 ? -15.286 -9.588 16.219 1.00 91.50 87 LEU A O 1
ATOM 710 N N . HIS A 1 88 ? -16.901 -10.290 14.800 1.00 91.69 88 HIS A N 1
ATOM 711 C CA . HIS A 1 88 ? -16.481 -11.690 14.745 1.00 91.69 88 HIS A CA 1
ATOM 712 C C . HIS A 1 88 ? -15.639 -11.978 13.499 1.00 91.69 88 HIS A C 1
ATOM 714 O O . HIS A 1 88 ? -15.492 -11.156 12.593 1.00 91.69 88 HIS A O 1
ATOM 720 N N . GLN A 1 89 ? -15.042 -13.172 13.464 1.00 92.50 89 GLN A N 1
ATOM 721 C CA . GLN A 1 89 ? -14.221 -13.603 12.333 1.00 92.50 89 GLN A CA 1
ATOM 722 C C . GLN A 1 89 ? -15.027 -13.644 11.025 1.00 92.50 89 GLN A C 1
ATOM 724 O O . GLN A 1 89 ? -14.515 -13.238 9.988 1.00 92.50 89 GLN A O 1
ATOM 729 N N . GLU A 1 90 ? -16.291 -14.067 11.088 1.00 92.50 90 GLU A N 1
ATOM 730 C CA . GLU A 1 90 ? -17.188 -14.164 9.929 1.00 92.50 90 GLU A CA 1
ATOM 731 C C . GLU A 1 90 ? -17.457 -12.792 9.293 1.00 92.50 90 GLU A C 1
ATOM 733 O O . GLU A 1 90 ? -17.383 -12.650 8.073 1.00 92.50 90 GLU A O 1
ATOM 738 N N . ASP A 1 91 ? -17.671 -11.761 10.113 1.00 93.94 91 ASP A N 1
ATOM 739 C CA . ASP A 1 91 ? -17.861 -10.383 9.652 1.00 93.94 91 ASP A CA 1
ATOM 740 C C . ASP A 1 91 ? -16.598 -9.835 8.984 1.00 93.94 91 ASP A C 1
ATOM 742 O O . ASP A 1 91 ? -16.645 -9.196 7.930 1.00 93.94 91 ASP A O 1
ATOM 746 N N . LEU A 1 92 ? -15.437 -10.112 9.586 1.00 93.31 92 LEU A N 1
ATOM 747 C CA . LEU A 1 92 ? -14.150 -9.720 9.030 1.00 93.31 92 LEU A CA 1
ATOM 748 C C . LEU A 1 92 ? -13.885 -10.424 7.691 1.00 93.31 92 LEU A C 1
ATOM 750 O O . LEU A 1 92 ? -13.424 -9.784 6.744 1.00 93.31 92 LEU A O 1
ATOM 754 N N . ASP A 1 93 ? -14.189 -11.715 7.587 1.00 92.31 93 ASP A N 1
ATOM 755 C CA . ASP A 1 93 ? -14.022 -12.489 6.357 1.00 92.31 93 ASP A CA 1
ATOM 756 C C . ASP A 1 93 ? -14.994 -12.028 5.259 1.00 92.31 93 ASP A C 1
ATOM 758 O O . ASP A 1 93 ? -14.604 -11.913 4.088 1.00 92.31 93 ASP A O 1
ATOM 762 N N . LEU A 1 94 ? -16.225 -11.658 5.627 1.00 94.00 94 LEU A N 1
ATOM 763 C CA . LEU A 1 94 ? -17.187 -11.025 4.725 1.00 94.00 94 LEU A CA 1
ATOM 764 C C . LEU A 1 94 ? -16.657 -9.680 4.211 1.00 94.00 94 LEU A C 1
ATOM 766 O O . LEU A 1 94 ? -16.613 -9.451 2.997 1.00 94.00 94 LEU A O 1
ATOM 770 N N . TRP A 1 95 ? -16.171 -8.816 5.107 1.00 94.56 95 TRP A N 1
ATOM 771 C CA . TRP A 1 95 ? -15.565 -7.539 4.729 1.00 94.56 95 TRP A CA 1
ATOM 772 C C . TRP A 1 95 ? -14.366 -7.728 3.793 1.00 94.56 95 TRP A C 1
ATOM 774 O O . TRP A 1 95 ? -14.218 -7.001 2.805 1.00 94.56 95 TRP A O 1
ATOM 784 N N . LEU A 1 96 ? -13.512 -8.720 4.067 1.00 92.44 96 LEU A N 1
ATOM 785 C CA . LEU A 1 96 ? -12.345 -9.055 3.247 1.00 92.44 96 LEU A CA 1
ATOM 786 C C . LEU A 1 96 ? -12.731 -9.575 1.860 1.00 92.44 96 LEU A C 1
ATOM 788 O O . LEU A 1 96 ? -12.030 -9.277 0.891 1.00 92.44 96 LEU A O 1
ATOM 792 N N . THR A 1 97 ? -13.841 -10.304 1.755 1.00 91.12 97 THR A N 1
ATOM 793 C CA . THR A 1 97 ? -14.390 -10.773 0.474 1.00 91.12 97 THR A CA 1
ATOM 794 C C . THR A 1 97 ? -14.882 -9.603 -0.378 1.00 91.12 97 THR A C 1
ATOM 796 O O . THR A 1 97 ? -14.648 -9.574 -1.584 1.00 91.12 97 THR A O 1
ATOM 799 N N . GLN A 1 98 ? -15.482 -8.589 0.249 1.00 91.75 98 GLN A N 1
ATOM 800 C CA . GLN A 1 98 ? -15.904 -7.351 -0.418 1.00 91.75 98 GLN A CA 1
ATOM 801 C C . GLN A 1 98 ? -14.723 -6.416 -0.746 1.00 91.75 98 GLN A C 1
ATOM 803 O O . GLN A 1 98 ? -14.799 -5.615 -1.676 1.00 91.75 98 GLN A O 1
ATOM 808 N N . ASN A 1 99 ? -13.609 -6.520 -0.009 1.00 91.69 99 ASN A N 1
ATOM 809 C CA . ASN A 1 99 ? -12.448 -5.628 -0.115 1.00 91.69 99 ASN A CA 1
ATOM 810 C C . ASN A 1 99 ? -11.119 -6.386 -0.343 1.00 91.69 99 ASN A C 1
ATOM 812 O O . ASN A 1 99 ? -10.144 -6.168 0.393 1.00 91.69 99 ASN A O 1
ATOM 816 N N . PRO A 1 100 ? -10.998 -7.228 -1.389 1.00 87.31 100 PRO A N 1
ATOM 817 C CA . PRO A 1 100 ? -9.866 -8.148 -1.544 1.00 87.31 100 PRO A CA 1
ATOM 818 C C . PRO A 1 100 ? -8.514 -7.430 -1.672 1.00 87.31 100 PRO A C 1
ATOM 820 O O . PRO A 1 100 ? -7.497 -7.884 -1.144 1.00 87.31 100 PRO A O 1
ATOM 823 N N . THR A 1 101 ? -8.490 -6.250 -2.298 1.00 87.56 101 THR A N 1
ATOM 824 C CA . THR A 1 101 ? -7.273 -5.436 -2.479 1.00 87.56 101 THR A CA 1
ATOM 825 C C . THR A 1 101 ? -6.790 -4.756 -1.192 1.00 87.56 101 THR A C 1
ATOM 827 O O . THR A 1 101 ? -5.676 -4.231 -1.150 1.00 87.56 101 THR A O 1
ATOM 830 N N . ARG A 1 102 ? -7.601 -4.758 -0.124 1.00 90.00 102 ARG A N 1
ATOM 831 C CA . ARG A 1 102 ? -7.309 -4.085 1.153 1.00 90.00 102 ARG A CA 1
ATOM 832 C C . ARG A 1 102 ? -6.830 -5.032 2.249 1.00 90.00 102 ARG A C 1
ATOM 834 O O . ARG A 1 102 ? -6.423 -4.545 3.301 1.00 90.00 102 ARG A O 1
ATOM 841 N N . ARG A 1 103 ? -6.787 -6.347 2.001 1.00 89.50 103 ARG A N 1
ATOM 842 C CA . ARG A 1 103 ? -6.384 -7.373 2.984 1.00 89.50 103 ARG A CA 1
ATOM 843 C C . ARG A 1 103 ? -5.053 -7.056 3.672 1.00 89.50 103 ARG A C 1
ATOM 845 O O . ARG A 1 103 ? -4.961 -7.079 4.895 1.00 89.50 103 ARG A O 1
ATOM 852 N N . GLN A 1 104 ? -4.043 -6.664 2.892 1.00 87.25 104 GLN A N 1
ATOM 853 C CA . GLN A 1 104 ? -2.729 -6.292 3.429 1.00 87.25 104 GLN A CA 1
ATOM 854 C C . GLN A 1 104 ? -2.780 -5.042 4.317 1.00 87.25 104 GLN A C 1
ATOM 856 O O . GLN A 1 104 ? -2.076 -4.965 5.323 1.00 87.25 104 GLN A O 1
ATOM 861 N N . ALA A 1 105 ? -3.591 -4.057 3.931 1.00 90.12 105 ALA A N 1
ATOM 862 C CA . ALA A 1 105 ? -3.673 -2.780 4.623 1.00 90.12 105 ALA A CA 1
ATOM 863 C C . ALA A 1 105 ? -4.469 -2.894 5.934 1.00 90.12 105 ALA A C 1
ATOM 865 O O . ALA A 1 105 ? -4.027 -2.391 6.969 1.00 90.12 105 ALA A O 1
ATOM 866 N N . VAL A 1 106 ? -5.602 -3.608 5.913 1.00 93.50 106 VAL A N 1
ATOM 867 C CA . VAL A 1 106 ? -6.457 -3.793 7.097 1.00 93.50 106 VAL A CA 1
ATOM 868 C C . VAL A 1 106 ? -5.799 -4.683 8.150 1.00 93.50 106 VAL A C 1
ATOM 870 O O . VAL A 1 106 ? -5.990 -4.456 9.340 1.00 93.50 106 VAL A O 1
ATOM 873 N N . HIS A 1 107 ? -4.966 -5.649 7.738 1.00 92.06 107 HIS A N 1
ATOM 874 C CA . HIS A 1 107 ? -4.274 -6.560 8.654 1.00 92.06 107 HIS A CA 1
ATOM 875 C C . HIS A 1 107 ? -3.500 -5.810 9.748 1.00 92.06 107 HIS A C 1
ATOM 877 O O . HIS A 1 107 ? -3.547 -6.183 10.918 1.00 92.06 107 HIS A O 1
ATOM 883 N N . SER A 1 108 ? -2.804 -4.724 9.393 1.00 91.12 108 SER A N 1
ATOM 884 C CA . SER A 1 108 ? -2.064 -3.911 10.370 1.00 91.12 108 SER A CA 1
ATOM 885 C C . SER A 1 108 ? -2.987 -3.324 11.444 1.00 91.12 108 SER A C 1
ATOM 887 O O . SER A 1 108 ? -2.620 -3.287 12.619 1.00 91.12 108 SER A O 1
ATOM 889 N N . PHE A 1 109 ? -4.191 -2.901 11.051 1.00 94.44 109 PHE A N 1
ATOM 890 C CA . PHE A 1 109 ? -5.196 -2.361 11.961 1.00 94.44 109 PHE A CA 1
ATOM 891 C C . PHE A 1 109 ? -5.814 -3.450 12.840 1.00 94.44 109 PHE A C 1
ATOM 893 O O . PHE A 1 109 ? -5.795 -3.309 14.059 1.00 94.44 109 PHE A O 1
ATOM 900 N N . VAL A 1 110 ? -6.255 -4.572 12.263 1.00 93.62 110 VAL A N 1
ATOM 901 C CA . VAL A 1 110 ? -6.824 -5.698 13.028 1.00 93.62 110 VAL A CA 1
ATOM 902 C C . VAL A 1 110 ? -5.813 -6.248 14.032 1.00 93.62 110 VAL A C 1
ATOM 904 O O . VAL A 1 110 ? -6.116 -6.402 15.212 1.00 93.62 110 VAL A O 1
ATOM 907 N N . ARG A 1 111 ? -4.557 -6.442 13.619 1.00 91.62 111 ARG A N 1
ATOM 908 C CA . ARG A 1 111 ? -3.486 -6.860 14.531 1.00 91.62 111 ARG A CA 1
ATOM 909 C C . ARG A 1 111 ? -3.276 -5.861 15.673 1.00 91.62 111 ARG A C 1
ATOM 911 O O . ARG A 1 111 ? -2.996 -6.271 16.802 1.00 91.62 111 ARG A O 1
ATOM 918 N N . TRP A 1 112 ? -3.366 -4.560 15.396 1.00 92.94 112 TRP A N 1
ATOM 919 C CA . TRP A 1 112 ? -3.263 -3.525 16.425 1.00 92.94 112 TRP A CA 1
ATOM 920 C C . TRP A 1 112 ? -4.451 -3.565 17.395 1.00 92.94 112 TRP A C 1
ATOM 922 O O . TRP A 1 112 ? -4.225 -3.508 18.605 1.00 92.94 112 TRP A O 1
ATOM 932 N N . LEU A 1 113 ? -5.675 -3.740 16.889 1.00 93.31 113 LEU A N 1
ATOM 933 C CA . LEU A 1 113 ? -6.896 -3.893 17.684 1.00 93.31 113 LEU A CA 1
ATOM 934 C C . LEU A 1 113 ? -6.814 -5.090 18.633 1.00 93.31 113 LEU A C 1
ATOM 936 O O . LEU A 1 113 ? -6.966 -4.919 19.846 1.00 93.31 113 LEU A O 1
ATOM 940 N N . THR A 1 114 ? -6.454 -6.265 18.108 1.00 91.12 114 THR A N 1
ATOM 941 C CA . THR A 1 114 ? -6.269 -7.491 18.896 1.00 91.12 114 THR A CA 1
ATOM 942 C C . THR A 1 114 ? -5.190 -7.299 19.963 1.00 91.12 114 THR A C 1
ATOM 944 O O . THR A 1 114 ? -5.394 -7.630 21.131 1.00 91.12 114 THR A O 1
ATOM 947 N N . LYS A 1 115 ? -4.049 -6.680 19.616 1.00 90.38 115 LYS A N 1
ATOM 948 C CA . LYS A 1 115 ? -2.968 -6.396 20.580 1.00 90.38 115 LYS A CA 1
ATOM 949 C C . LYS A 1 115 ? -3.405 -5.433 21.690 1.00 90.38 115 LYS A C 1
ATOM 951 O O . LYS A 1 115 ? -2.918 -5.536 22.814 1.00 90.38 115 LYS A O 1
ATOM 956 N N . ARG A 1 116 ? -4.286 -4.481 21.379 1.00 90.31 116 ARG A N 1
ATOM 957 C CA . ARG A 1 116 ? -4.847 -3.517 22.336 1.00 90.31 116 ARG A CA 1
ATOM 958 C C . ARG A 1 116 ? -6.069 -4.053 23.087 1.00 90.31 116 ARG A C 1
ATOM 960 O O . ARG A 1 116 ? -6.556 -3.342 23.958 1.00 90.31 116 ARG A O 1
ATOM 967 N N . LYS A 1 117 ? -6.515 -5.283 22.796 1.00 89.69 117 LYS A N 1
ATOM 968 C CA . LYS A 1 117 ? -7.720 -5.910 23.363 1.00 89.69 117 LYS A CA 1
ATOM 969 C C . LYS A 1 117 ? -8.988 -5.071 23.135 1.00 89.69 117 LYS A C 1
ATOM 971 O O . LYS A 1 117 ? -9.844 -4.991 24.007 1.00 89.69 117 LYS A O 1
ATOM 976 N N . LEU A 1 118 ? -9.072 -4.416 21.974 1.00 88.19 118 LEU A N 1
ATOM 977 C CA . LEU A 1 118 ? -10.234 -3.612 21.561 1.00 88.19 118 LEU A CA 1
ATOM 978 C C . LEU A 1 118 ? -11.283 -4.429 20.792 1.00 88.19 118 LEU A C 1
ATOM 980 O O . LEU A 1 118 ? -12.396 -3.961 20.585 1.00 88.19 118 LEU A O 1
ATOM 984 N N . THR A 1 119 ? -10.913 -5.637 20.374 1.00 89.75 119 THR A N 1
ATOM 985 C CA . THR A 1 119 ? -11.763 -6.631 19.719 1.00 89.75 119 THR A CA 1
ATOM 986 C C . THR A 1 119 ? -11.548 -7.977 20.398 1.00 89.75 119 THR A C 1
ATOM 988 O O . THR A 1 119 ? -10.578 -8.173 21.145 1.00 89.75 119 THR A O 1
ATOM 991 N N . ARG A 1 120 ? -12.397 -8.947 20.066 1.00 86.19 120 ARG A N 1
ATOM 992 C CA . ARG A 1 120 ? -12.070 -10.362 20.264 1.00 86.19 120 ARG A CA 1
ATOM 993 C C . ARG A 1 120 ? -10.823 -10.738 19.439 1.00 86.19 120 ARG A C 1
ATOM 995 O O . ARG A 1 120 ? -10.432 -9.984 18.541 1.00 86.19 120 ARG A O 1
ATOM 1002 N N . PRO A 1 121 ? -10.158 -11.867 19.739 1.00 85.69 121 PRO A N 1
ATOM 1003 C CA . PRO A 1 121 ? -9.083 -12.370 18.896 1.00 85.69 121 PRO A CA 1
ATOM 1004 C C . PRO A 1 121 ? -9.596 -12.623 17.477 1.00 85.69 121 PRO A C 1
ATOM 1006 O O . PRO A 1 121 ? -1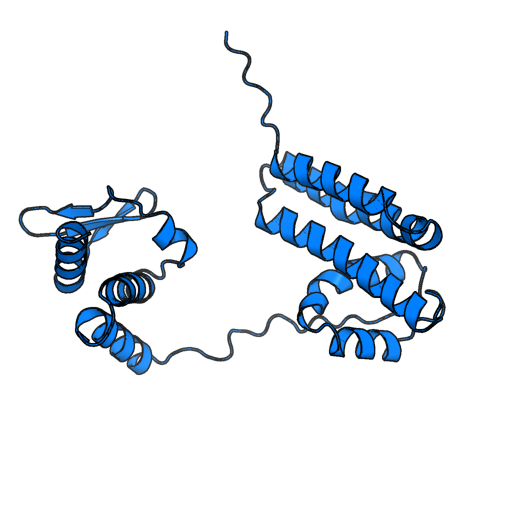0.449 -13.478 17.270 1.00 85.69 121 PRO A O 1
ATOM 1009 N N . LEU A 1 122 ? -9.074 -11.855 16.524 1.00 87.56 122 LEU A N 1
ATOM 1010 C CA . LEU A 1 122 ? -9.362 -11.987 15.100 1.00 87.56 122 LEU A CA 1
ATOM 1011 C C . LEU A 1 122 ? -8.106 -12.473 14.385 1.00 87.56 122 LEU A C 1
ATOM 1013 O O . LEU A 1 122 ? -7.008 -11.957 14.638 1.00 87.56 122 LEU A O 1
ATOM 1017 N N . ASP A 1 123 ? -8.274 -13.436 13.488 1.00 81.62 123 ASP A N 1
ATOM 1018 C CA . ASP A 1 123 ? -7.221 -13.888 12.595 1.00 81.62 123 ASP A CA 1
ATOM 1019 C C . ASP A 1 123 ? -7.322 -13.127 11.273 1.00 81.62 123 ASP A C 1
ATOM 1021 O O . ASP A 1 123 ? -8.338 -13.103 10.582 1.00 81.62 123 ASP A O 1
ATOM 1025 N N . THR A 1 124 ? -6.221 -12.492 10.904 1.00 69.69 124 THR A N 1
ATOM 1026 C CA . THR A 1 124 ? -6.051 -11.971 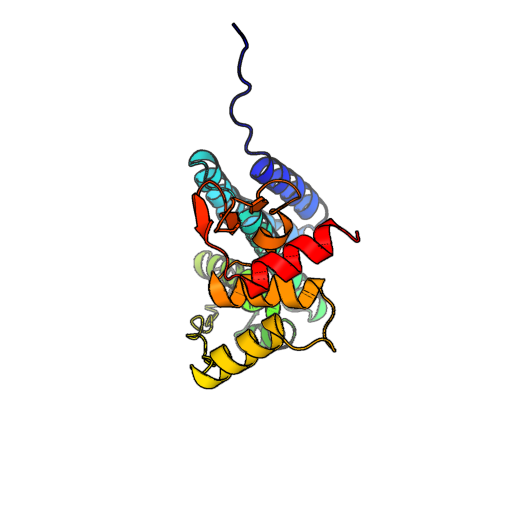9.555 1.00 69.69 124 THR A CA 1
ATOM 1027 C C . THR A 1 124 ? -4.964 -12.808 8.924 1.00 69.69 124 THR A C 1
ATOM 1029 O O . THR A 1 124 ? -3.796 -12.425 8.902 1.00 69.69 124 THR A O 1
ATOM 1032 N N . GLN A 1 125 ? -5.333 -13.978 8.405 1.00 67.56 125 GLN A N 1
ATOM 1033 C CA . GLN A 1 125 ? -4.397 -14.744 7.598 1.00 67.56 125 GLN A CA 1
ATOM 1034 C C . GLN A 1 125 ? -4.101 -13.928 6.343 1.00 67.56 125 GLN A C 1
ATOM 1036 O O . GLN A 1 125 ? -4.888 -13.853 5.393 1.00 67.56 125 GLN A O 1
ATOM 1041 N N . LEU A 1 126 ? -2.958 -13.244 6.354 1.00 64.19 126 LEU A N 1
ATOM 1042 C CA . LEU A 1 126 ? -2.352 -12.790 5.121 1.00 64.19 126 LEU A CA 1
ATOM 1043 C C . LEU A 1 126 ? -1.963 -14.055 4.383 1.00 64.19 126 LEU A C 1
ATOM 1045 O O . LEU A 1 126 ? -1.109 -14.805 4.860 1.00 64.19 126 LEU A O 1
ATOM 1049 N N . ALA A 1 127 ? -2.572 -14.277 3.217 1.00 58.62 127 ALA A N 1
ATOM 1050 C CA . ALA A 1 127 ? -2.008 -15.207 2.260 1.00 58.62 127 ALA A CA 1
ATOM 1051 C C . ALA A 1 127 ? -0.525 -14.841 2.138 1.00 58.62 127 ALA A C 1
ATOM 1053 O O . ALA A 1 127 ? -0.185 -13.710 1.765 1.00 58.62 127 ALA A O 1
ATOM 1054 N N . ARG A 1 128 ? 0.360 -15.757 2.556 1.00 54.06 128 ARG A N 1
ATOM 1055 C CA . ARG A 1 128 ? 1.798 -15.603 2.341 1.00 54.06 128 ARG A CA 1
ATOM 1056 C C . ARG A 1 128 ? 1.924 -15.280 0.859 1.00 54.06 128 ARG A C 1
ATOM 1058 O O . ARG A 1 128 ? 1.347 -16.021 0.068 1.00 54.06 128 ARG A O 1
ATOM 1065 N N . LYS A 1 129 ? 2.566 -14.153 0.502 1.00 54.56 129 LYS A N 1
ATOM 1066 C CA . LYS A 1 129 ? 2.789 -13.792 -0.907 1.00 54.56 129 LYS A CA 1
ATOM 1067 C C . LYS A 1 129 ? 3.247 -15.065 -1.604 1.00 54.56 129 LYS A C 1
ATOM 1069 O O . LYS A 1 129 ? 4.321 -15.568 -1.271 1.00 54.56 129 LYS A O 1
ATOM 1074 N N . GLY A 1 130 ? 2.381 -15.624 -2.448 1.00 51.03 130 GLY A N 1
ATOM 1075 C CA . GLY A 1 130 ? 2.720 -16.823 -3.186 1.00 51.03 130 GLY A CA 1
ATOM 1076 C C . GLY A 1 130 ? 3.987 -16.520 -3.965 1.00 51.03 130 GLY A C 1
ATOM 1077 O O . GLY A 1 130 ? 4.186 -15.384 -4.413 1.00 51.03 130 GLY A O 1
ATOM 1078 N N . PHE A 1 131 ? 4.856 -17.513 -4.106 1.00 53.22 131 PHE A N 1
ATOM 1079 C CA . PHE A 1 131 ? 5.841 -17.441 -5.174 1.00 53.22 131 PHE A CA 1
ATOM 1080 C C . PHE A 1 131 ? 5.082 -17.200 -6.482 1.00 53.22 131 PHE A C 1
ATOM 1082 O O . PHE A 1 131 ? 3.936 -17.640 -6.609 1.00 53.22 131 PHE A O 1
ATOM 1089 N N . ALA A 1 132 ? 5.669 -16.431 -7.401 1.00 59.28 132 ALA A N 1
ATOM 1090 C CA . ALA A 1 132 ? 5.056 -16.200 -8.702 1.00 59.28 132 ALA A CA 1
ATOM 1091 C C . ALA A 1 132 ? 4.638 -17.562 -9.274 1.00 59.28 132 ALA A C 1
ATOM 1093 O O . ALA A 1 132 ? 5.479 -18.429 -9.465 1.00 59.28 132 ALA A O 1
ATOM 1094 N N . ALA A 1 133 ? 3.332 -17.788 -9.427 1.00 57.91 133 ALA A N 1
ATOM 1095 C CA . ALA A 1 133 ? 2.825 -19.102 -9.820 1.00 57.91 133 ALA A CA 1
ATOM 1096 C C . ALA A 1 133 ? 3.056 -19.369 -11.314 1.00 57.91 133 ALA A C 1
ATOM 1098 O O . ALA A 1 133 ? 3.099 -20.517 -11.739 1.00 57.91 133 ALA A O 1
ATOM 1099 N N . ASN A 1 134 ? 3.250 -18.298 -12.088 1.00 67.00 134 ASN A N 1
ATOM 1100 C CA . ASN A 1 134 ? 3.406 -18.342 -13.531 1.00 67.00 134 ASN A CA 1
ATOM 1101 C C . ASN A 1 134 ? 4.798 -17.823 -13.888 1.00 67.00 134 ASN A C 1
ATOM 1103 O O . ASN A 1 134 ? 5.023 -16.611 -13.940 1.00 67.00 134 ASN A O 1
ATOM 1107 N N . PHE A 1 135 ? 5.725 -18.748 -14.104 1.00 72.25 135 PHE A N 1
ATOM 1108 C CA . PHE A 1 135 ? 6.984 -18.459 -14.778 1.00 72.25 135 PHE A CA 1
ATOM 1109 C C . PHE A 1 135 ? 6.781 -18.650 -16.275 1.00 72.25 135 PHE A C 1
ATOM 1111 O O . PHE A 1 135 ? 6.058 -19.552 -16.688 1.00 72.25 135 PHE A O 1
ATOM 1118 N N . GLN A 1 136 ? 7.406 -17.792 -17.072 1.00 78.25 136 GLN A N 1
ATOM 1119 C CA . GLN A 1 136 ? 7.497 -18.045 -18.502 1.00 78.25 136 GLN A CA 1
ATOM 1120 C C . GLN A 1 136 ? 8.536 -19.131 -18.739 1.00 78.25 136 GLN A C 1
ATOM 1122 O O . GLN A 1 136 ? 9.572 -19.151 -18.072 1.00 78.25 136 GLN A O 1
ATOM 1127 N N . THR A 1 137 ? 8.250 -20.008 -19.688 1.00 85.44 137 THR A N 1
ATOM 1128 C CA . THR A 1 137 ? 9.251 -20.916 -20.248 1.00 85.44 137 THR A CA 1
ATOM 1129 C C . THR A 1 137 ? 10.282 -20.131 -21.061 1.00 85.44 137 THR A C 1
ATOM 1131 O O . THR A 1 137 ? 10.009 -19.015 -21.520 1.00 85.44 137 THR A O 1
ATOM 1134 N N . ASP A 1 138 ? 11.462 -20.715 -21.267 1.00 83.69 138 ASP A N 1
ATOM 1135 C CA . ASP A 1 138 ? 12.499 -20.112 -22.111 1.00 83.69 138 ASP A CA 1
ATOM 1136 C C . ASP A 1 138 ? 11.994 -19.901 -23.549 1.00 83.69 138 ASP A C 1
ATOM 1138 O O . ASP A 1 138 ? 12.235 -18.846 -24.136 1.00 83.69 138 ASP A O 1
ATOM 1142 N N . ASP A 1 139 ? 11.190 -20.834 -24.068 1.00 86.81 139 ASP A N 1
ATOM 1143 C CA . ASP A 1 139 ? 10.566 -20.737 -25.393 1.00 86.81 139 ASP A CA 1
ATOM 1144 C C . ASP A 1 139 ? 9.594 -19.551 -25.484 1.00 86.81 139 ASP A C 1
ATOM 1146 O O . ASP A 1 139 ? 9.623 -18.775 -26.443 1.00 86.81 139 ASP A O 1
ATOM 1150 N N . GLU A 1 140 ? 8.750 -19.354 -24.466 1.00 86.31 140 GLU A N 1
ATOM 1151 C CA . GLU A 1 140 ? 7.852 -18.198 -24.396 1.00 86.31 140 GLU A CA 1
ATOM 1152 C C . GLU A 1 140 ? 8.633 -16.889 -24.266 1.00 86.31 140 GLU A C 1
ATOM 1154 O O . GLU A 1 140 ? 8.256 -15.881 -24.869 1.00 86.31 140 GLU A O 1
ATOM 1159 N N . HIS A 1 141 ? 9.718 -16.867 -23.487 1.00 88.56 141 HIS A N 1
ATOM 1160 C CA . HIS A 1 141 ? 10.583 -15.693 -23.392 1.00 88.56 141 HIS A CA 1
ATOM 1161 C C . HIS A 1 141 ? 11.183 -15.373 -24.758 1.00 88.56 141 HIS A C 1
ATOM 1163 O O . HIS A 1 141 ? 11.070 -14.233 -25.222 1.00 88.56 141 HIS A O 1
ATOM 1169 N N . GLU A 1 142 ? 11.789 -16.362 -25.413 1.00 88.56 142 GLU A N 1
ATOM 1170 C CA . GLU A 1 142 ? 12.452 -16.194 -26.699 1.00 88.56 142 GLU A CA 1
ATOM 1171 C C . GLU A 1 142 ? 11.462 -15.752 -27.781 1.00 88.56 142 GLU A C 1
ATOM 1173 O O . GLU A 1 142 ? 11.725 -14.790 -28.509 1.00 88.56 142 GLU A O 1
ATOM 1178 N N . GLN A 1 143 ? 10.285 -16.377 -27.851 1.00 92.19 143 GLN A N 1
ATOM 1179 C CA . GLN A 1 143 ? 9.241 -16.008 -28.802 1.00 92.19 143 GLN A CA 1
ATOM 1180 C C . GLN A 1 143 ? 8.787 -14.557 -28.602 1.00 92.19 143 GLN A C 1
ATOM 1182 O O . GLN A 1 143 ? 8.668 -13.805 -29.571 1.00 92.19 143 GLN A O 1
ATOM 1187 N N . GLN A 1 144 ? 8.556 -14.129 -27.358 1.00 90.50 144 GLN A N 1
ATOM 1188 C CA . GLN A 1 144 ? 8.132 -12.756 -27.072 1.00 90.50 144 GLN A CA 1
ATOM 1189 C C . GLN A 1 144 ? 9.248 -11.743 -27.356 1.00 90.50 144 GLN A C 1
ATOM 1191 O O . GLN A 1 144 ? 8.965 -10.664 -27.879 1.00 90.50 144 GLN A O 1
ATOM 1196 N N . LEU A 1 145 ? 10.511 -12.081 -27.075 1.00 92.50 145 LEU A N 1
ATOM 1197 C CA . LEU A 1 145 ? 11.654 -11.240 -27.432 1.00 92.50 145 LEU A CA 1
ATOM 1198 C C . LEU A 1 145 ? 11.777 -11.092 -28.954 1.00 92.50 145 LEU A C 1
ATOM 1200 O O . LEU A 1 145 ? 11.899 -9.970 -29.445 1.00 92.50 145 LEU A O 1
ATOM 1204 N N . ARG A 1 146 ? 11.682 -12.197 -29.705 1.00 91.75 146 ARG A N 1
ATOM 1205 C CA . ARG A 1 146 ? 11.688 -12.175 -31.175 1.00 91.75 146 ARG A CA 1
ATOM 1206 C C . ARG A 1 146 ? 10.570 -11.282 -31.704 1.00 91.75 146 ARG A C 1
ATOM 1208 O O . ARG A 1 146 ? 10.859 -10.385 -32.486 1.00 91.75 146 ARG A O 1
ATOM 1215 N N . ARG A 1 147 ? 9.339 -11.429 -31.198 1.00 92.31 147 ARG A N 1
ATOM 1216 C CA . ARG A 1 147 ? 8.214 -10.547 -31.559 1.00 92.31 147 ARG A CA 1
ATOM 1217 C C . ARG A 1 147 ? 8.522 -9.076 -31.292 1.00 92.31 147 ARG A C 1
ATOM 1219 O O . ARG A 1 147 ? 8.337 -8.254 -32.178 1.00 92.31 147 ARG A O 1
ATOM 1226 N N . CYS A 1 148 ? 9.068 -8.731 -30.126 1.00 92.25 148 CYS A N 1
ATOM 1227 C CA . CYS A 1 148 ? 9.460 -7.346 -29.846 1.00 92.25 148 CYS A CA 1
ATOM 1228 C C . CYS A 1 148 ? 10.489 -6.828 -30.867 1.00 92.25 148 CYS A C 1
ATOM 1230 O O . CYS A 1 148 ? 10.393 -5.697 -31.338 1.00 92.25 148 CYS A O 1
ATOM 1232 N N . LEU A 1 149 ? 11.454 -7.658 -31.262 1.00 89.94 149 LEU A N 1
ATOM 1233 C CA . LEU A 1 149 ? 12.511 -7.260 -32.189 1.00 89.94 149 LEU A CA 1
ATOM 1234 C C . LEU A 1 149 ? 12.058 -7.208 -33.656 1.00 89.94 149 LEU A C 1
ATOM 1236 O O . LEU A 1 149 ? 12.564 -6.362 -34.393 1.00 89.94 149 LEU A O 1
ATOM 1240 N N . THR A 1 150 ? 11.105 -8.036 -34.095 1.00 90.00 150 THR A N 1
ATOM 1241 C CA . THR A 1 150 ? 10.810 -8.223 -35.532 1.00 90.00 150 THR A CA 1
ATOM 1242 C C . THR A 1 150 ? 9.362 -7.974 -35.959 1.00 90.00 150 THR A C 1
ATOM 1244 O O . THR A 1 150 ? 9.153 -7.684 -37.130 1.00 90.00 150 THR A O 1
ATOM 1247 N N . ASP A 1 151 ? 8.376 -8.044 -35.063 1.00 90.69 151 ASP A N 1
ATOM 1248 C CA . ASP A 1 151 ? 6.951 -7.964 -35.418 1.00 90.69 151 ASP A CA 1
ATOM 1249 C C . ASP A 1 151 ? 6.529 -6.517 -35.722 1.00 90.69 151 ASP A C 1
ATOM 1251 O O . ASP A 1 151 ? 6.336 -5.707 -34.816 1.00 90.69 151 ASP A O 1
ATOM 1255 N N . GLU A 1 152 ? 6.405 -6.169 -37.004 1.00 87.69 152 GLU A N 1
ATOM 1256 C CA . GLU A 1 152 ? 6.028 -4.820 -37.451 1.00 87.69 152 GLU A CA 1
ATOM 1257 C C . GLU A 1 152 ? 4.545 -4.484 -37.258 1.00 87.69 152 GLU A C 1
ATOM 1259 O O . GLU A 1 152 ? 4.183 -3.314 -37.355 1.00 87.69 152 GLU A O 1
ATOM 1264 N N . ALA A 1 153 ? 3.699 -5.462 -36.912 1.00 90.19 153 ALA A N 1
ATOM 1265 C CA . ALA A 1 153 ? 2.311 -5.188 -36.544 1.00 90.19 153 ALA A CA 1
ATOM 1266 C C . ALA A 1 153 ? 2.203 -4.498 -35.170 1.00 90.19 153 ALA A C 1
ATOM 1268 O O . ALA A 1 153 ? 1.185 -3.876 -34.862 1.00 90.19 153 ALA A O 1
ATOM 1269 N N . LEU A 1 154 ? 3.245 -4.599 -34.336 1.00 88.94 154 LEU A N 1
ATOM 1270 C CA . LEU A 1 154 ? 3.311 -3.921 -33.046 1.00 88.94 154 LEU A CA 1
ATOM 1271 C C . LEU A 1 154 ? 3.840 -2.482 -33.194 1.00 88.94 154 LEU A C 1
ATOM 1273 O O . LEU A 1 154 ? 4.843 -2.265 -33.882 1.00 88.94 154 LEU A O 1
ATOM 1277 N N . PRO A 1 155 ? 3.253 -1.505 -32.471 1.00 90.69 155 PRO A N 1
ATOM 1278 C CA . PRO A 1 155 ? 3.802 -0.158 -32.358 1.00 90.69 155 PRO A CA 1
ATOM 1279 C C . PRO A 1 155 ? 5.281 -0.170 -31.965 1.00 90.69 155 PRO A C 1
ATOM 1281 O O . PRO A 1 155 ? 5.714 -0.949 -31.107 1.00 90.69 155 PRO A O 1
ATOM 1284 N N . ARG A 1 156 ? 6.063 0.717 -32.582 1.00 88.69 156 ARG A N 1
ATOM 1285 C CA . ARG A 1 156 ? 7.522 0.784 -32.417 1.00 88.69 156 ARG A CA 1
ATOM 1286 C C . ARG A 1 156 ? 7.922 0.996 -30.957 1.00 88.69 156 ARG A C 1
ATOM 1288 O O . ARG A 1 156 ? 8.877 0.387 -30.483 1.00 88.69 156 ARG A O 1
ATOM 1295 N N . GLU A 1 157 ? 7.157 1.798 -30.233 1.00 88.06 157 GLU A N 1
ATOM 1296 C CA . GLU A 1 157 ? 7.353 2.110 -28.819 1.00 88.06 157 GLU A CA 1
ATOM 1297 C C . GLU A 1 157 ? 7.208 0.844 -27.969 1.00 88.06 157 GLU A C 1
ATOM 1299 O O . GLU A 1 157 ? 8.057 0.546 -27.129 1.00 88.06 157 GLU A O 1
ATOM 1304 N N . LEU A 1 158 ? 6.162 0.052 -28.231 1.00 89.50 158 LEU A N 1
ATOM 1305 C CA . LEU A 1 158 ? 5.903 -1.198 -27.514 1.00 89.50 158 LEU A CA 1
ATOM 1306 C C . LEU A 1 158 ? 6.978 -2.245 -27.796 1.00 89.50 158 LEU A C 1
ATOM 1308 O O . LEU A 1 158 ? 7.377 -2.971 -26.888 1.00 89.50 158 LEU A O 1
ATOM 1312 N N . ARG A 1 159 ? 7.487 -2.288 -29.027 1.00 92.69 159 ARG A N 1
ATOM 1313 C CA . ARG A 1 159 ? 8.612 -3.144 -29.420 1.00 92.69 159 ARG A CA 1
ATOM 1314 C C . ARG A 1 159 ? 9.894 -2.794 -28.672 1.00 92.69 159 ARG A C 1
ATOM 1316 O O . ARG A 1 159 ? 10.546 -3.687 -28.135 1.00 92.69 159 ARG A O 1
ATOM 1323 N N . ILE A 1 160 ? 10.230 -1.504 -28.585 1.00 89.62 160 ILE A N 1
ATOM 1324 C CA . ILE A 1 160 ? 11.407 -1.020 -27.848 1.00 89.62 160 ILE A CA 1
ATOM 1325 C C . ILE A 1 160 ? 11.264 -1.330 -26.356 1.00 89.62 160 ILE A C 1
ATOM 1327 O O . ILE A 1 160 ? 12.147 -1.958 -25.771 1.00 89.62 160 ILE A O 1
ATOM 1331 N N . VAL A 1 161 ? 10.141 -0.941 -25.743 1.00 89.88 161 VAL A N 1
ATOM 1332 C CA . VAL A 1 161 ? 9.878 -1.177 -24.315 1.00 89.88 161 VAL A CA 1
ATOM 1333 C C . VAL A 1 161 ? 9.893 -2.674 -24.004 1.00 89.88 161 VAL A C 1
ATOM 1335 O O . VAL A 1 161 ? 10.565 -3.098 -23.066 1.00 89.88 161 VAL A O 1
ATOM 1338 N N . GLY A 1 162 ? 9.216 -3.491 -24.813 1.00 90.19 162 GLY A N 1
ATOM 1339 C CA . GLY A 1 162 ? 9.177 -4.942 -24.654 1.00 90.19 162 GLY A CA 1
ATOM 1340 C C . GLY A 1 162 ? 10.563 -5.582 -24.744 1.00 90.19 162 GLY A C 1
ATOM 1341 O O . GLY A 1 162 ? 10.921 -6.380 -23.879 1.00 90.19 162 GLY A O 1
ATOM 1342 N N . ALA A 1 163 ? 11.383 -5.183 -25.719 1.00 91.69 163 ALA A N 1
ATOM 1343 C CA . ALA A 1 163 ? 12.751 -5.678 -25.853 1.00 91.69 163 ALA A CA 1
ATOM 1344 C C . ALA A 1 163 ? 13.636 -5.280 -24.657 1.00 91.69 163 ALA A C 1
ATOM 1346 O O . ALA A 1 163 ? 14.377 -6.118 -24.148 1.00 91.69 163 ALA A O 1
ATOM 1347 N N . LEU A 1 164 ? 13.521 -4.044 -24.156 1.00 89.94 164 LEU A N 1
ATOM 1348 C CA . LEU A 1 164 ? 14.265 -3.575 -22.979 1.00 89.94 164 LEU A CA 1
ATOM 1349 C C . LEU A 1 164 ? 13.894 -4.345 -21.704 1.00 89.94 164 LEU A C 1
ATOM 1351 O O . LEU A 1 164 ? 14.778 -4.734 -20.939 1.00 89.94 164 LEU A O 1
ATOM 1355 N N . ILE A 1 165 ? 12.600 -4.608 -21.490 1.00 91.12 165 ILE A N 1
ATOM 1356 C CA . ILE A 1 165 ? 12.126 -5.438 -20.372 1.00 91.12 165 ILE A CA 1
ATOM 1357 C C . ILE A 1 165 ? 12.697 -6.856 -20.497 1.00 91.12 165 ILE A C 1
ATOM 1359 O O . ILE A 1 165 ? 13.158 -7.424 -19.511 1.00 91.12 165 ILE A O 1
ATOM 1363 N N . ARG A 1 166 ? 12.676 -7.438 -21.702 1.00 90.31 166 ARG A N 1
ATOM 1364 C CA . ARG A 1 166 ? 13.048 -8.844 -21.927 1.00 90.31 166 ARG A CA 1
ATOM 1365 C C . ARG A 1 166 ? 14.550 -9.109 -21.915 1.00 90.31 166 ARG A C 1
ATOM 1367 O O . ARG A 1 166 ? 14.943 -10.194 -21.503 1.00 90.31 166 ARG A O 1
ATOM 1374 N N . LEU A 1 167 ? 15.369 -8.156 -22.354 1.00 90.31 167 LEU A N 1
ATOM 1375 C CA . LEU A 1 167 ? 16.829 -8.299 -22.392 1.00 90.31 167 LEU A CA 1
ATOM 1376 C C . LEU A 1 167 ? 17.500 -7.879 -21.084 1.00 90.31 167 LEU A C 1
ATOM 1378 O O . LEU A 1 167 ? 18.473 -8.501 -20.673 1.00 90.31 167 LEU A O 1
ATOM 1382 N N . TYR A 1 168 ? 16.986 -6.834 -20.429 1.00 87.44 168 TYR A N 1
ATOM 1383 C CA . TYR A 1 168 ? 17.662 -6.200 -19.290 1.00 87.44 168 TYR A CA 1
ATOM 1384 C C . TYR A 1 168 ? 16.850 -6.232 -17.995 1.00 87.44 168 TYR A C 1
ATOM 1386 O O . TYR A 1 168 ? 17.258 -5.622 -17.009 1.00 87.44 168 TYR A O 1
ATOM 1394 N N . ALA A 1 169 ? 15.688 -6.897 -17.991 1.00 87.31 169 ALA A N 1
ATOM 1395 C CA . ALA A 1 169 ? 14.773 -6.940 -16.849 1.00 87.31 169 ALA A CA 1
ATOM 1396 C C . ALA A 1 169 ? 14.400 -5.540 -16.317 1.00 87.31 169 ALA A C 1
ATOM 1398 O O . ALA A 1 169 ? 14.153 -5.350 -15.123 1.00 87.31 169 ALA A O 1
ATOM 1399 N N . LEU A 1 170 ? 14.364 -4.539 -17.204 1.00 84.06 170 LEU A N 1
ATOM 1400 C CA . LEU A 1 170 ? 14.081 -3.159 -16.827 1.00 84.06 170 LEU A CA 1
ATOM 1401 C C . LEU A 1 170 ? 12.600 -2.989 -16.458 1.00 84.06 170 LEU A C 1
ATOM 1403 O O . LEU A 1 170 ? 11.736 -3.265 -17.287 1.00 84.06 170 LEU A O 1
ATOM 1407 N N . PRO A 1 171 ? 12.260 -2.487 -15.259 1.00 81.50 171 PRO A N 1
ATOM 1408 C CA . PRO A 1 171 ? 10.874 -2.187 -14.924 1.00 81.50 171 PRO A CA 1
ATOM 1409 C C . PRO A 1 171 ? 10.357 -0.994 -15.744 1.00 81.50 171 PRO A C 1
ATOM 1411 O O . PRO A 1 171 ? 11.089 -0.037 -15.994 1.00 81.50 171 PRO A O 1
ATOM 1414 N N . ILE A 1 172 ? 9.065 -0.998 -16.098 1.00 80.88 172 ILE A N 1
ATOM 1415 C CA . ILE A 1 172 ? 8.427 0.070 -16.903 1.00 80.88 172 ILE A CA 1
ATOM 1416 C C . ILE A 1 172 ? 8.628 1.456 -16.279 1.00 80.88 172 ILE A C 1
ATOM 1418 O O . ILE A 1 172 ? 8.875 2.428 -16.991 1.00 80.88 172 ILE A O 1
ATOM 1422 N N . SER A 1 173 ? 8.566 1.549 -14.946 1.00 78.06 173 SER A N 1
ATOM 1423 C CA . SER A 1 173 ? 8.805 2.804 -14.222 1.00 78.06 173 SER A CA 1
ATOM 1424 C C . SER A 1 173 ? 10.162 3.418 -14.559 1.00 78.06 173 SER A C 1
ATOM 1426 O O . SER A 1 173 ? 10.263 4.630 -14.667 1.00 78.06 173 SER A O 1
ATOM 1428 N N . ARG A 1 174 ? 11.173 2.575 -14.779 1.00 76.00 174 ARG A N 1
ATOM 1429 C CA . ARG A 1 174 ? 12.534 2.982 -15.109 1.00 76.00 174 ARG A CA 1
ATOM 1430 C C . ARG A 1 174 ? 12.698 3.280 -16.588 1.00 76.00 174 ARG A C 1
ATOM 1432 O O . ARG A 1 174 ? 13.366 4.239 -16.929 1.00 76.00 174 ARG A O 1
ATOM 1439 N N . ILE A 1 175 ? 12.025 2.534 -17.465 1.00 79.50 175 ILE A N 1
ATOM 1440 C CA . ILE A 1 175 ? 12.008 2.835 -18.907 1.00 79.50 175 ILE A CA 1
ATOM 1441 C C . ILE A 1 175 ? 11.436 4.234 -19.160 1.00 79.50 175 ILE A C 1
ATOM 1443 O O . ILE A 1 175 ? 11.969 4.967 -19.983 1.00 79.50 175 ILE A O 1
ATOM 1447 N N . LYS A 1 176 ? 10.414 4.644 -18.398 1.00 76.50 176 LYS A N 1
ATOM 1448 C CA . LYS A 1 176 ? 9.867 6.006 -18.464 1.00 76.50 176 LYS A CA 1
ATOM 1449 C C . LYS A 1 176 ? 10.891 7.091 -18.086 1.00 76.50 176 LYS A C 1
ATOM 1451 O O . LYS A 1 176 ? 10.789 8.207 -18.578 1.00 76.50 176 LYS A O 1
ATOM 1456 N N . GLU A 1 177 ? 11.834 6.784 -17.199 1.00 70.75 177 GLU A N 1
ATOM 1457 C CA . GLU A 1 177 ? 12.858 7.728 -16.727 1.00 70.75 177 GLU A CA 1
ATOM 1458 C C . GLU A 1 177 ? 14.053 7.834 -17.689 1.00 70.75 177 GLU A C 1
ATOM 1460 O O . GLU A 1 177 ? 14.758 8.845 -17.671 1.00 70.75 177 GLU A O 1
ATOM 1465 N N . ILE A 1 178 ? 14.253 6.842 -18.570 1.00 67.94 178 ILE A N 1
ATOM 1466 C CA . ILE A 1 178 ? 15.241 6.864 -19.661 1.00 67.94 178 ILE A CA 1
ATOM 1467 C C . ILE A 1 178 ? 14.784 7.905 -20.697 1.00 67.94 178 ILE A C 1
ATOM 1469 O O . ILE A 1 178 ? 14.198 7.583 -21.727 1.00 67.94 178 ILE A O 1
ATOM 1473 N N . THR A 1 179 ? 15.013 9.185 -20.403 1.00 61.59 179 THR A N 1
ATOM 1474 C CA . THR A 1 179 ? 14.568 10.294 -21.253 1.00 61.59 179 THR A CA 1
ATOM 1475 C C . THR A 1 179 ? 15.736 10.796 -22.107 1.00 61.59 179 THR A C 1
ATOM 1477 O O . THR A 1 179 ? 16.748 11.270 -21.595 1.00 61.59 179 THR A O 1
ATOM 1480 N N . THR A 1 180 ? 15.573 10.640 -23.423 1.00 56.06 180 THR A N 1
ATOM 1481 C CA . THR A 1 180 ? 16.214 11.307 -24.584 1.00 56.06 180 THR A CA 1
ATOM 1482 C C . THR A 1 180 ? 17.739 11.408 -24.756 1.00 56.06 180 THR A C 1
ATOM 1484 O O . THR A 1 180 ? 18.148 11.621 -25.892 1.00 56.06 180 THR A O 1
ATOM 1487 N N . SER A 1 181 ? 18.591 11.196 -23.748 1.00 54.88 181 SER A N 1
ATOM 1488 C CA . SER A 1 181 ? 20.058 11.370 -23.902 1.00 54.88 181 SER A CA 1
ATOM 1489 C C . SER A 1 181 ? 21.012 10.218 -23.502 1.00 54.88 181 SER A C 1
ATOM 1491 O O . SER A 1 181 ? 22.221 10.444 -23.557 1.00 54.88 181 SER A O 1
ATOM 1493 N N . PRO A 1 182 ? 20.582 8.991 -23.132 1.00 71.69 182 PRO A N 1
ATOM 1494 C CA . PRO A 1 182 ? 21.522 7.915 -22.789 1.00 71.69 182 PRO A CA 1
ATOM 1495 C C . PRO A 1 182 ? 21.888 6.974 -23.952 1.00 71.69 182 PRO A C 1
ATOM 1497 O O . PRO A 1 182 ? 22.610 6.007 -23.719 1.00 71.69 182 PRO A O 1
ATOM 1500 N N . PHE A 1 183 ? 21.384 7.203 -25.172 1.00 79.06 183 PHE A N 1
ATOM 1501 C CA . PHE A 1 183 ? 21.729 6.384 -26.340 1.00 79.06 183 PHE A CA 1
ATOM 1502 C C . PHE A 1 183 ? 23.004 6.908 -27.004 1.00 79.06 183 PHE A C 1
ATOM 1504 O O . PHE A 1 183 ? 23.037 8.039 -27.486 1.00 79.06 183 PHE A O 1
ATOM 1511 N N . GLN A 1 184 ? 24.042 6.077 -27.040 1.00 81.06 184 GLN A N 1
ATOM 1512 C CA . GLN A 1 184 ? 25.314 6.379 -27.689 1.00 81.06 184 GLN A CA 1
ATOM 1513 C C . GLN A 1 184 ? 25.549 5.382 -28.817 1.00 81.06 184 GLN A C 1
ATOM 1515 O O . GLN A 1 184 ? 25.373 4.179 -28.635 1.00 81.06 184 GLN A O 1
ATOM 1520 N N . LEU A 1 185 ? 25.943 5.884 -29.982 1.00 79.00 185 LEU A N 1
ATOM 1521 C CA . LEU A 1 185 ? 26.313 5.066 -31.128 1.00 79.00 185 LEU A CA 1
ATOM 1522 C C . LEU A 1 185 ? 27.789 5.309 -31.431 1.00 79.00 185 LEU A C 1
ATOM 1524 O O . LEU A 1 185 ? 28.169 6.437 -31.739 1.00 79.00 185 LEU A O 1
ATOM 1528 N N . ASN A 1 186 ? 28.586 4.251 -31.352 1.00 78.19 186 ASN A N 1
ATOM 1529 C CA . ASN A 1 186 ? 29.962 4.218 -31.830 1.00 78.19 186 ASN A CA 1
ATOM 1530 C C . ASN A 1 186 ? 29.997 3.541 -33.212 1.00 78.19 186 ASN A C 1
ATOM 1532 O O . ASN A 1 186 ? 28.994 2.981 -33.657 1.00 78.19 186 ASN A O 1
ATOM 1536 N N . ASP A 1 187 ? 31.152 3.551 -33.881 1.00 68.44 187 ASP A N 1
ATOM 1537 C CA . ASP A 1 187 ? 31.295 3.034 -35.255 1.00 68.44 187 ASP A CA 1
ATOM 1538 C C . ASP A 1 187 ? 30.915 1.548 -35.420 1.00 68.44 187 ASP A C 1
ATOM 1540 O O . ASP A 1 187 ? 30.559 1.126 -36.520 1.00 68.44 187 ASP A O 1
ATOM 1544 N N . ALA A 1 188 ? 30.941 0.760 -34.337 1.00 73.38 188 ALA A N 1
ATOM 1545 C CA . ALA A 1 188 ? 30.580 -0.662 -34.342 1.00 73.38 188 ALA A CA 1
ATOM 1546 C C . ALA A 1 188 ? 29.410 -1.027 -33.407 1.00 73.38 188 ALA A C 1
ATOM 1548 O O . ALA A 1 188 ? 28.649 -1.943 -33.714 1.00 73.38 188 ALA A O 1
ATOM 1549 N N . ASP A 1 189 ? 29.237 -0.302 -32.298 1.00 83.06 189 ASP A N 1
ATOM 1550 C CA . ASP A 1 189 ? 28.379 -0.713 -31.185 1.00 83.06 189 ASP A CA 1
ATOM 1551 C C . ASP A 1 189 ? 27.444 0.408 -30.728 1.00 83.06 189 ASP A C 1
ATOM 1553 O O . ASP A 1 189 ? 27.779 1.592 -30.773 1.00 83.06 189 ASP A O 1
ATOM 1557 N N . ALA A 1 190 ? 26.269 0.024 -30.233 1.00 86.81 190 ALA A N 1
ATOM 1558 C CA . ALA A 1 190 ? 25.307 0.942 -29.641 1.00 86.81 190 ALA A CA 1
ATOM 1559 C C . ALA A 1 190 ? 25.155 0.662 -28.147 1.00 86.81 190 ALA A C 1
ATOM 1561 O O . ALA A 1 190 ? 25.008 -0.488 -27.738 1.00 86.81 190 ALA A O 1
ATOM 1562 N N . PHE A 1 191 ? 25.130 1.713 -27.338 1.00 87.31 191 PHE A N 1
ATOM 1563 C CA . PHE A 1 191 ? 25.022 1.627 -25.890 1.00 87.31 191 PHE A CA 1
ATOM 1564 C C . PHE A 1 191 ? 23.813 2.403 -25.384 1.00 87.31 191 PHE A C 1
ATOM 1566 O O . PHE A 1 191 ? 23.457 3.456 -25.915 1.00 87.31 191 PHE A O 1
ATOM 1573 N N . LEU A 1 192 ? 23.201 1.880 -24.326 1.00 86.75 192 LEU A N 1
ATOM 1574 C CA . LEU A 1 192 ? 22.183 2.566 -23.546 1.00 86.75 192 LEU A CA 1
ATOM 1575 C C . LEU A 1 192 ? 22.651 2.680 -22.100 1.00 86.75 192 LEU A C 1
ATOM 1577 O O . LEU A 1 192 ? 22.886 1.666 -21.441 1.00 86.75 192 LEU A O 1
ATOM 1581 N N . THR A 1 193 ? 22.758 3.903 -21.591 1.00 84.56 193 THR A N 1
ATOM 1582 C CA . THR A 1 193 ? 23.046 4.120 -20.170 1.00 84.56 193 THR A CA 1
ATOM 1583 C C . THR A 1 193 ? 21.805 3.849 -19.327 1.00 84.56 193 THR A C 1
ATOM 1585 O O . THR A 1 193 ? 20.772 4.502 -19.469 1.00 84.56 193 THR A O 1
ATOM 1588 N N . ILE A 1 194 ? 21.926 2.878 -18.428 1.00 79.31 194 ILE A N 1
ATOM 1589 C CA . ILE A 1 194 ? 20.907 2.479 -17.462 1.00 79.31 194 ILE A CA 1
ATOM 1590 C C . ILE A 1 194 ? 21.408 2.889 -16.069 1.00 79.31 194 ILE A C 1
ATOM 1592 O O . ILE A 1 194 ? 22.415 2.366 -15.590 1.00 79.31 194 ILE A O 1
ATOM 1596 N N . ASP A 1 195 ? 20.703 3.814 -15.412 1.00 74.25 195 ASP A N 1
ATOM 1597 C CA . ASP A 1 195 ? 21.213 4.621 -14.285 1.00 74.25 195 ASP A CA 1
ATOM 1598 C C . ASP A 1 195 ? 22.543 5.311 -14.629 1.00 74.25 195 ASP A C 1
ATOM 1600 O O . ASP A 1 195 ? 22.557 6.390 -15.214 1.00 74.25 195 ASP A O 1
ATOM 1604 N N . SER A 1 196 ? 23.651 4.647 -14.296 1.00 75.69 196 SER A N 1
ATOM 1605 C CA . SER A 1 196 ? 25.028 5.118 -14.454 1.00 75.69 196 SER A CA 1
ATOM 1606 C C . SER A 1 196 ? 25.901 4.114 -15.211 1.00 75.69 196 SER A C 1
ATOM 1608 O O . SER A 1 196 ? 27.107 4.316 -15.314 1.00 75.69 196 SER A O 1
ATOM 1610 N N . HIS A 1 197 ? 25.317 3.019 -15.711 1.00 80.81 197 HIS A N 1
ATOM 1611 C CA . HIS A 1 197 ? 26.053 1.938 -16.362 1.00 80.81 197 HIS A CA 1
ATOM 1612 C C . HIS A 1 197 ? 25.678 1.860 -17.846 1.00 80.81 197 HIS A C 1
ATOM 1614 O O . HIS A 1 197 ? 24.506 1.627 -18.157 1.00 80.81 197 HIS A O 1
ATOM 1620 N N . PRO A 1 198 ? 26.635 2.049 -18.771 1.00 83.50 198 PRO A N 1
ATOM 1621 C CA . PRO A 1 198 ? 26.397 1.814 -20.186 1.00 83.50 198 PRO A CA 1
ATOM 1622 C C . PRO A 1 198 ? 26.233 0.313 -20.437 1.00 83.50 198 PRO A C 1
ATOM 1624 O O . PRO A 1 198 ? 27.035 -0.498 -19.974 1.00 83.50 198 PRO A O 1
ATOM 1627 N N . VAL A 1 199 ? 25.192 -0.056 -21.178 1.00 86.69 199 VAL A N 1
ATOM 1628 C CA . VAL A 1 199 ? 24.911 -1.445 -21.549 1.00 86.69 199 VAL A CA 1
ATOM 1629 C C . VAL A 1 199 ? 24.850 -1.571 -23.064 1.00 86.69 199 VAL A C 1
ATOM 1631 O O . VAL A 1 199 ? 24.204 -0.766 -23.733 1.00 86.69 199 VAL A O 1
ATOM 1634 N N . LEU A 1 200 ? 25.531 -2.587 -23.597 1.00 88.94 200 LEU A N 1
ATOM 1635 C CA . LEU A 1 200 ? 25.565 -2.881 -25.026 1.00 88.94 200 LEU A CA 1
ATOM 1636 C C . LEU A 1 200 ? 24.181 -3.318 -25.522 1.00 88.94 200 LEU A C 1
ATOM 1638 O O . LEU A 1 200 ? 23.571 -4.230 -24.959 1.00 88.94 200 LEU A O 1
ATOM 1642 N N . LEU A 1 201 ? 23.711 -2.682 -26.593 1.00 88.88 201 LEU A N 1
ATOM 1643 C CA . LEU A 1 201 ? 22.450 -2.977 -27.260 1.00 88.88 201 LEU A CA 1
ATOM 1644 C C . LEU A 1 201 ? 22.650 -3.964 -28.415 1.00 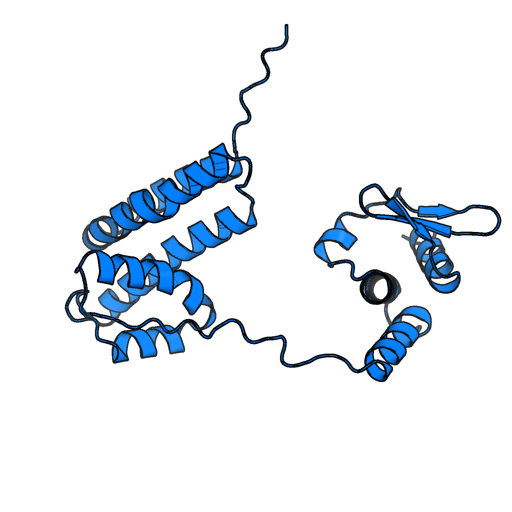88.88 201 LEU A C 1
ATOM 1646 O O . LEU A 1 201 ? 23.519 -3.746 -29.260 1.00 88.88 201 LEU A O 1
ATOM 1650 N N . PRO A 1 202 ? 21.785 -4.986 -28.553 1.00 89.50 202 PRO A N 1
ATOM 1651 C CA . PRO A 1 202 ? 21.731 -5.778 -29.770 1.00 89.50 202 PRO A CA 1
ATOM 1652 C C . PRO A 1 202 ? 21.479 -4.890 -30.999 1.00 89.50 202 PRO A C 1
ATOM 1654 O O . PRO A 1 202 ? 20.620 -3.999 -30.935 1.00 89.50 202 PRO A O 1
ATOM 1657 N N . PRO A 1 203 ? 22.122 -5.166 -32.150 1.00 88.44 203 PRO A N 1
ATOM 1658 C CA . PRO A 1 203 ? 22.019 -4.323 -33.345 1.00 88.44 203 PRO A CA 1
ATOM 1659 C C . PRO A 1 203 ? 20.578 -4.049 -33.802 1.00 88.44 203 PRO A C 1
ATOM 1661 O O . PRO A 1 203 ? 20.247 -2.950 -34.249 1.00 88.44 203 PRO A O 1
ATOM 1664 N N . THR A 1 204 ? 19.688 -5.034 -33.661 1.00 88.25 204 THR A N 1
ATOM 1665 C CA . THR A 1 204 ? 18.268 -4.893 -34.015 1.00 88.25 204 THR A CA 1
ATOM 1666 C C . THR A 1 204 ? 17.547 -3.890 -33.118 1.00 88.25 204 THR A C 1
ATOM 1668 O O . THR A 1 204 ? 16.799 -3.054 -33.622 1.00 88.25 204 THR A O 1
ATOM 1671 N N . LEU A 1 205 ? 17.810 -3.913 -31.808 1.00 88.00 205 LEU A N 1
ATOM 1672 C CA . LEU A 1 205 ? 17.219 -2.964 -30.866 1.00 88.00 205 LEU A CA 1
ATOM 1673 C C . LEU A 1 205 ? 17.789 -1.554 -31.066 1.00 88.00 205 LEU A C 1
ATOM 1675 O O . LEU A 1 205 ? 17.034 -0.584 -31.074 1.00 88.00 205 LEU A O 1
ATOM 1679 N N . ALA A 1 206 ? 19.096 -1.443 -31.315 1.00 88.88 206 ALA A N 1
ATOM 1680 C CA . ALA A 1 206 ? 19.745 -0.172 -31.625 1.00 88.88 206 ALA A CA 1
ATOM 1681 C C . ALA A 1 206 ? 19.113 0.520 -32.844 1.00 88.88 206 ALA A C 1
ATOM 1683 O O . ALA A 1 206 ? 18.848 1.722 -32.819 1.00 88.88 206 ALA A O 1
ATOM 1684 N N . ARG A 1 207 ? 18.799 -0.249 -33.894 1.00 88.31 207 ARG A N 1
ATOM 1685 C CA . ARG A 1 207 ? 18.126 0.260 -35.096 1.00 88.31 207 ARG A CA 1
ATOM 1686 C C . ARG A 1 207 ? 16.710 0.756 -34.805 1.00 88.31 207 ARG A C 1
ATOM 1688 O O . ARG A 1 207 ? 16.331 1.806 -35.316 1.00 88.31 207 ARG A O 1
ATOM 1695 N N . LEU A 1 208 ? 15.947 0.031 -33.981 1.00 87.50 208 LEU A N 1
ATOM 1696 C CA . LEU A 1 208 ? 14.595 0.433 -33.575 1.00 87.50 208 LEU A CA 1
ATOM 1697 C C . LEU A 1 208 ? 14.612 1.742 -32.782 1.00 87.50 208 LEU A C 1
ATOM 1699 O O . LEU A 1 208 ? 13.836 2.647 -33.086 1.00 87.50 208 LEU A O 1
ATOM 1703 N N . ILE A 1 209 ? 15.530 1.867 -31.819 1.00 87.56 209 ILE A N 1
ATOM 1704 C CA . ILE A 1 209 ? 15.702 3.086 -31.018 1.00 87.56 209 ILE A CA 1
ATOM 1705 C C . ILE A 1 209 ? 16.123 4.256 -31.913 1.00 87.56 209 ILE A C 1
ATOM 1707 O O . ILE A 1 209 ? 15.503 5.315 -31.858 1.00 87.56 209 ILE A O 1
ATOM 1711 N N . LYS A 1 210 ? 17.102 4.057 -32.807 1.00 86.75 210 LYS A N 1
ATOM 1712 C CA . LYS A 1 210 ? 17.534 5.081 -33.772 1.00 86.75 210 LYS A CA 1
ATOM 1713 C C . LYS A 1 210 ? 16.380 5.555 -34.663 1.00 86.75 210 LYS A C 1
ATOM 1715 O O . LYS A 1 210 ? 16.227 6.754 -34.871 1.00 86.75 210 LYS A O 1
ATOM 1720 N N . ALA A 1 211 ? 15.556 4.634 -35.163 1.00 85.38 211 ALA A N 1
ATOM 1721 C CA . ALA A 1 211 ? 14.397 4.965 -35.989 1.00 85.38 211 ALA A CA 1
ATOM 1722 C C . ALA A 1 211 ? 13.305 5.714 -35.208 1.00 85.38 211 ALA A C 1
ATOM 1724 O O . ALA A 1 211 ? 12.634 6.568 -35.775 1.00 85.38 211 ALA A O 1
ATOM 1725 N N . HIS A 1 212 ? 13.104 5.402 -33.925 1.00 85.31 212 HIS A N 1
ATOM 1726 C CA . HIS A 1 212 ? 12.159 6.120 -33.065 1.00 85.31 212 HIS A CA 1
ATOM 1727 C C . HIS A 1 212 ? 12.646 7.543 -32.744 1.00 85.31 212 HIS A C 1
ATOM 1729 O O . HIS A 1 212 ? 11.878 8.484 -32.861 1.00 85.31 212 HIS A O 1
ATOM 1735 N N . ILE A 1 213 ? 13.940 7.733 -32.457 1.00 83.56 213 ILE A N 1
ATOM 1736 C CA . ILE A 1 213 ? 14.521 9.072 -32.232 1.00 83.56 213 ILE A CA 1
ATOM 1737 C C . ILE A 1 213 ? 14.427 9.949 -33.495 1.00 83.56 213 ILE A C 1
ATOM 1739 O O . ILE A 1 213 ? 14.193 11.150 -33.400 1.00 83.56 213 ILE A O 1
ATOM 1743 N N . ALA A 1 214 ? 14.607 9.361 -34.682 1.00 80.31 214 ALA A N 1
ATOM 1744 C CA . ALA A 1 214 ? 14.553 10.078 -35.959 1.00 80.31 214 ALA A CA 1
ATOM 1745 C C . ALA A 1 214 ? 13.125 10.406 -36.447 1.00 80.31 214 ALA A C 1
ATOM 1747 O O . ALA A 1 214 ? 12.966 11.130 -37.428 1.00 80.31 214 ALA A O 1
ATOM 1748 N N . SER A 1 215 ? 12.086 9.854 -35.819 1.00 72.00 215 SER A N 1
ATOM 1749 C CA . SER A 1 215 ? 10.678 10.081 -36.172 1.00 72.00 215 SER A CA 1
ATOM 1750 C C . SER A 1 215 ? 9.855 10.171 -34.881 1.00 72.00 215 SER A C 1
ATOM 1752 O O . SER A 1 215 ? 9.302 9.145 -34.475 1.00 72.00 215 SER A O 1
ATOM 1754 N N . PRO A 1 216 ? 9.864 11.345 -34.215 1.00 60.06 216 PRO A N 1
ATOM 1755 C CA . PRO A 1 216 ? 9.227 11.544 -32.915 1.00 60.06 216 PRO A CA 1
ATOM 1756 C C . PRO A 1 216 ? 7.698 11.466 -32.968 1.00 60.06 216 PRO A C 1
ATOM 1758 O O . PRO A 1 216 ? 7.115 11.784 -34.032 1.00 60.06 216 PRO A O 1
#

Organism: Streptomyces griseoviridis (NCBI:txid45398)

Radius of gyration: 24.69 Å; chains: 1; bounding box: 56×50×61 Å

pLDDT: mean 85.14, std 12.17, range [34.56, 97.44]

Foldseek 3Di:
DDDDDPPPLVLLVVLVVVLVVVLVPDDPVLSVLLVCCLVVPLSVVLVVCVVVVRNDNVSSVLSVLLSVLSVVLVVVCVVVVHDQQRDDQVNVVVVCVVVVVSLVSPVSSLVVCVVVVVYPDYDSPDPPPDDPPDDDDPVRLVVQLCCLLDVPVDDLVCSLLSNCCSPPVDDPVQVVVQPDPQWDDDPPWIWGDRPNDTDTDDPSSSVSVVVVSVPD

Sequence (216 aa):
MTGALPERHETFARLELWARATLEALPPHQSRIVSPFAEWHVIKDARRRAERGRHTLGAAKANRDNIRAAILLLNWLDQHQLILLDLHQEDLDLWLTQNPTRRQAVHSFVRWLTKRKLTRPLDTQLARKGFAANFQTDDEHEQQLRRCLTDEALPRELRIVGALIRLYALPISRIKEITTSPFQLNDADAFLTIDSHPVLLPPTLARLIKAHIASP